Protein AF-C7G875-F1 (afdb_monomer)

Mean predicted aligned error: 10.39 Å

Secondary structure (DSSP, 8-state):
------------------------HHHHHHHHHHHHHHHHHHHHHHHHHHHHHHHHHHHHHHHHBS-GGGS-SS-S-GGG-----HHHHHHHHHHHHHHHHHHHHHHHHHHT-PPPB-SS-EE-TTS-EEE-TTPBPEEEESS-GGGT--S-GGGEEEE-GGGTSTT-GGGSTTSHHHHHHHHTT---

Solvent-accessible surface area (backbone atoms only — not comparable to full-atom values): 11187 Å² total; per-residue (Å²): 134,92,86,81,83,79,90,79,87,84,84,88,81,83,82,79,80,79,83,73,78,78,72,50,73,69,56,51,54,53,49,53,50,51,55,51,52,56,48,50,54,52,49,55,51,50,51,54,52,47,50,52,38,49,53,46,30,45,50,51,53,39,75,61,25,89,57,47,85,78,51,62,87,72,77,73,56,77,88,61,57,36,67,56,53,73,68,59,38,49,54,53,49,53,54,35,66,75,41,43,73,60,33,52,50,51,34,21,66,74,65,75,42,82,79,58,56,35,91,47,69,38,60,45,98,89,68,47,80,74,43,50,52,71,36,68,41,42,81,40,54,72,48,44,56,59,34,55,30,59,94,44,34,88,29,46,42,55,28,51,54,88,40,50,44,93,55,27,54,60,49,15,85,88,21,41,47,42,49,51,39,44,77,61,71,48,79,135

Structure (mmCIF, N/CA/C/O backbone):
data_AF-C7G875-F1
#
_entry.id   AF-C7G875-F1
#
loop_
_atom_site.group_PDB
_atom_site.id
_atom_site.type_symbol
_atom_site.label_atom_id
_atom_site.label_alt_id
_atom_site.label_comp_id
_atom_site.label_asym_id
_atom_site.label_entity_id
_atom_site.label_seq_id
_atom_site.pdbx_PDB_ins_code
_atom_site.Cartn_x
_atom_site.Cartn_y
_atom_site.Cartn_z
_atom_site.occupancy
_atom_site.B_iso_or_equiv
_atom_site.auth_seq_id
_atom_site.auth_comp_id
_atom_site.auth_asym_id
_atom_site.auth_atom_id
_atom_site.pdbx_PDB_model_num
ATOM 1 N N . MET A 1 1 ? 85.845 -6.655 -26.836 1.00 40.03 1 MET A N 1
ATOM 2 C CA . MET A 1 1 ? 86.114 -6.812 -28.282 1.00 40.03 1 MET A CA 1
ATOM 3 C C . MET A 1 1 ? 85.078 -7.761 -28.838 1.00 40.03 1 MET A C 1
ATOM 5 O O . MET A 1 1 ? 84.798 -8.761 -28.194 1.00 40.03 1 MET A O 1
ATOM 9 N N . HIS A 1 2 ? 84.465 -7.356 -29.943 1.00 34.56 2 HIS A N 1
ATOM 10 C CA . HIS A 1 2 ? 83.274 -7.937 -30.552 1.00 34.56 2 HIS A CA 1
ATOM 11 C C . HIS A 1 2 ? 83.524 -9.337 -31.119 1.00 34.56 2 HIS A C 1
ATOM 13 O O . HIS A 1 2 ? 84.495 -9.527 -31.846 1.00 34.56 2 HIS A O 1
ATOM 19 N N . LEU A 1 3 ? 82.595 -10.258 -30.867 1.00 35.25 3 LEU A N 1
ATOM 20 C CA . LEU A 1 3 ? 82.351 -11.428 -31.703 1.00 35.25 3 LEU A CA 1
ATOM 21 C C . LEU A 1 3 ? 80.841 -11.670 -31.709 1.00 35.25 3 LEU A C 1
ATOM 23 O O . LEU A 1 3 ? 80.322 -12.268 -30.775 1.00 35.25 3 LEU A O 1
ATOM 27 N N . GLU A 1 4 ? 80.147 -11.218 -32.751 1.00 35.88 4 GLU A N 1
ATOM 28 C CA . GLU A 1 4 ? 78.858 -11.804 -33.115 1.00 35.88 4 GLU A CA 1
ATOM 29 C C . GLU A 1 4 ? 78.856 -12.154 -34.603 1.00 35.88 4 GLU A C 1
ATOM 31 O O . GLU A 1 4 ? 79.076 -11.323 -35.485 1.00 35.88 4 GLU A O 1
ATOM 36 N N . ASN A 1 5 ? 78.674 -13.456 -34.815 1.00 36.72 5 ASN A N 1
ATOM 37 C CA . ASN A 1 5 ? 78.413 -14.147 -36.067 1.00 36.72 5 ASN A CA 1
ATOM 38 C C . ASN A 1 5 ? 77.047 -13.676 -36.603 1.00 36.72 5 ASN A C 1
ATOM 40 O O . ASN A 1 5 ? 76.125 -13.452 -35.832 1.00 36.72 5 ASN A O 1
ATOM 44 N N . GLY A 1 6 ? 76.859 -13.448 -37.899 1.00 34.09 6 GLY A N 1
ATOM 45 C CA . GLY A 1 6 ? 76.842 -14.501 -38.911 1.00 34.09 6 GLY A CA 1
ATOM 46 C C . GLY A 1 6 ? 75.386 -14.870 -39.213 1.00 34.09 6 GLY A C 1
ATOM 47 O O . GLY A 1 6 ? 74.766 -15.630 -38.479 1.00 34.09 6 GLY A O 1
ATOM 48 N N . ALA A 1 7 ? 74.854 -14.287 -40.287 1.00 39.97 7 ALA A N 1
ATOM 49 C CA . ALA A 1 7 ? 73.496 -14.466 -40.787 1.00 39.97 7 ALA A CA 1
ATOM 50 C C . ALA A 1 7 ? 73.116 -15.937 -41.041 1.00 39.97 7 ALA A C 1
ATOM 52 O O . ALA A 1 7 ? 73.894 -16.673 -41.649 1.00 39.97 7 ALA A O 1
ATOM 53 N N . LYS A 1 8 ? 71.880 -16.311 -40.678 1.00 41.03 8 LYS A N 1
ATOM 54 C CA . LYS A 1 8 ? 71.097 -17.386 -41.311 1.00 41.03 8 LYS A CA 1
ATOM 55 C C . LYS A 1 8 ? 69.598 -17.064 -41.263 1.00 41.03 8 LYS A C 1
ATOM 57 O O . LYS A 1 8 ? 68.917 -17.318 -40.279 1.00 41.03 8 LYS A O 1
ATOM 62 N N . GLU A 1 9 ? 69.118 -16.516 -42.369 1.00 35.84 9 GLU A N 1
ATOM 63 C CA . GLU A 1 9 ? 67.820 -16.835 -42.982 1.00 35.84 9 GLU A CA 1
ATOM 64 C C . GLU A 1 9 ? 67.891 -18.326 -43.426 1.00 35.84 9 GLU A C 1
ATOM 66 O O . GLU A 1 9 ? 68.989 -18.814 -43.694 1.00 35.84 9 GLU A O 1
ATOM 71 N N . ILE A 1 10 ? 66.877 -19.189 -43.526 1.00 40.03 10 ILE A N 1
ATOM 72 C CA . ILE A 1 10 ? 65.427 -19.120 -43.748 1.00 40.03 10 ILE A CA 1
ATOM 73 C C . ILE A 1 10 ? 64.889 -20.501 -43.291 1.00 40.03 10 ILE A C 1
ATOM 75 O O . ILE A 1 10 ? 65.592 -21.501 -43.453 1.00 40.03 10 ILE A O 1
ATOM 79 N N . THR A 1 11 ? 63.651 -20.624 -42.809 1.00 32.56 11 THR A N 1
ATOM 80 C CA . THR A 1 11 ? 62.798 -21.777 -43.179 1.00 32.56 11 THR A CA 1
ATOM 81 C C . THR A 1 11 ? 61.326 -21.471 -42.929 1.00 32.56 11 THR A C 1
ATOM 83 O O . THR A 1 11 ? 60.937 -20.941 -41.891 1.00 32.56 11 THR A O 1
ATOM 86 N N . GLU A 1 12 ? 60.541 -21.782 -43.954 1.00 42.09 12 GLU A N 1
ATOM 87 C CA . GLU A 1 12 ? 59.100 -21.626 -44.081 1.00 42.09 12 GLU A CA 1
ATOM 88 C C . GLU A 1 12 ? 58.326 -22.314 -42.953 1.00 42.09 12 GLU A C 1
ATOM 90 O O . GLU A 1 12 ? 58.612 -23.452 -42.583 1.00 42.09 12 GLU A O 1
ATOM 95 N N . ILE A 1 13 ? 57.256 -21.664 -42.491 1.00 42.31 13 ILE A N 1
ATOM 96 C CA . ILE A 1 1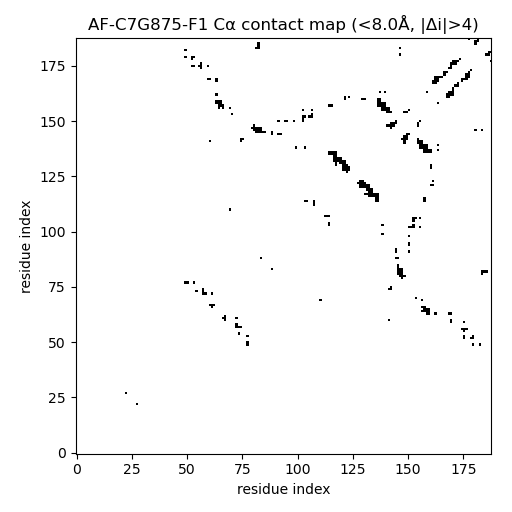3 ? 56.124 -22.359 -41.879 1.00 42.31 13 ILE A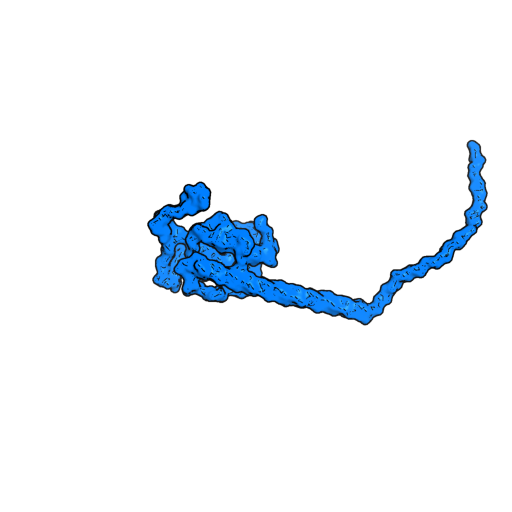 CA 1
ATOM 97 C C . ILE A 1 13 ? 54.903 -22.077 -42.752 1.00 42.31 13 ILE A C 1
ATOM 99 O O . ILE A 1 13 ? 54.354 -20.975 -42.761 1.00 42.31 13 ILE A O 1
ATOM 103 N N . GLN A 1 14 ? 54.510 -23.099 -43.513 1.00 39.53 14 GLN A N 1
ATOM 104 C CA . GLN A 1 14 ? 53.267 -23.159 -44.268 1.00 39.53 14 GLN A CA 1
ATOM 105 C C . GLN A 1 14 ? 52.037 -22.902 -43.378 1.00 39.53 14 GLN A C 1
ATOM 107 O O . GLN A 1 14 ? 51.848 -23.535 -42.343 1.00 39.53 14 GLN A O 1
ATOM 112 N N . GLY A 1 15 ? 51.145 -22.045 -43.881 1.00 43.38 15 GLY A N 1
ATOM 113 C CA . GLY A 1 15 ? 49.698 -22.272 -43.901 1.00 43.38 15 GLY A CA 1
ATOM 114 C C . GLY A 1 15 ? 48.977 -22.468 -42.565 1.00 43.38 15 GLY A C 1
ATOM 115 O O . GLY A 1 15 ? 48.597 -23.584 -42.223 1.00 43.38 15 GLY A O 1
ATOM 116 N N . LYS A 1 16 ? 48.598 -21.368 -41.909 1.00 42.72 16 LYS A N 1
ATOM 117 C CA . LYS A 1 16 ? 47.338 -21.322 -41.152 1.00 42.72 16 LYS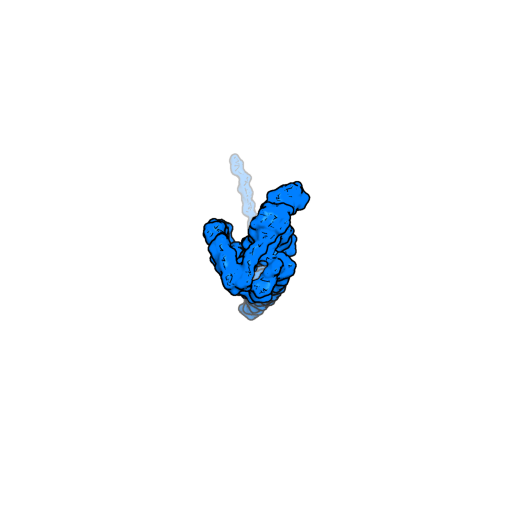 A CA 1
ATOM 118 C C . LYS A 1 16 ? 46.323 -20.548 -41.985 1.00 42.72 16 LYS A C 1
ATOM 120 O O . LYS A 1 16 ? 46.446 -19.339 -42.139 1.00 42.72 16 LYS A O 1
ATOM 125 N N . LYS A 1 17 ? 45.350 -21.266 -42.559 1.00 42.59 17 LYS A N 1
ATOM 126 C CA . LYS A 1 17 ? 44.124 -20.658 -43.085 1.00 42.59 17 LYS A CA 1
ATOM 127 C C . LYS A 1 17 ? 43.472 -19.887 -41.941 1.00 42.59 17 LYS A C 1
ATOM 129 O O . LYS A 1 17 ? 43.100 -20.482 -40.933 1.00 42.59 17 LYS A O 1
ATOM 134 N N . ASP A 1 18 ? 43.386 -18.580 -42.117 1.00 42.56 18 ASP A N 1
ATOM 135 C CA . ASP A 1 18 ? 42.546 -17.688 -41.336 1.00 42.56 18 ASP A CA 1
ATOM 136 C C . ASP A 1 18 ? 41.092 -18.152 -41.513 1.00 42.56 18 ASP A C 1
ATOM 138 O O . ASP A 1 18 ? 40.525 -18.055 -42.602 1.00 42.56 18 ASP A O 1
ATOM 142 N N . VAL A 1 19 ? 40.509 -18.764 -40.480 1.00 42.97 19 VAL A N 1
ATOM 143 C CA . VAL A 1 19 ? 39.085 -19.125 -40.462 1.00 42.97 19 VAL A CA 1
ATOM 144 C C . VAL A 1 19 ? 38.316 -17.912 -39.946 1.00 42.97 19 VAL A C 1
ATOM 146 O O . VAL A 1 19 ? 37.711 -17.940 -38.880 1.00 42.97 19 VAL A O 1
ATOM 149 N N . ARG A 1 20 ? 38.352 -16.816 -40.704 1.00 46.41 20 ARG A N 1
ATOM 150 C CA . ARG A 1 20 ? 37.289 -15.813 -40.661 1.00 46.41 20 ARG A CA 1
ATOM 151 C C . ARG A 1 20 ? 36.231 -16.273 -41.643 1.00 46.41 20 ARG A C 1
ATOM 153 O O . ARG A 1 20 ? 36.299 -15.998 -42.835 1.00 46.41 20 ARG A O 1
ATOM 160 N N . GLN A 1 21 ? 35.301 -17.075 -41.142 1.00 54.56 21 GLN A N 1
ATOM 161 C CA . GLN A 1 21 ? 34.100 -17.405 -41.886 1.00 54.56 21 GLN A CA 1
ATOM 162 C C . GLN A 1 21 ? 33.272 -16.114 -41.956 1.00 54.56 21 GLN A C 1
ATOM 164 O O . GLN A 1 21 ? 32.646 -15.722 -40.976 1.00 54.56 21 GLN A O 1
ATOM 169 N N . GLU A 1 22 ? 33.351 -15.396 -43.076 1.00 64.25 22 GLU A N 1
ATOM 170 C CA . GLU A 1 22 ? 32.434 -14.293 -43.356 1.00 64.25 22 GLU A CA 1
ATOM 171 C C . GLU A 1 22 ? 31.032 -14.898 -43.488 1.00 64.25 22 GLU A C 1
ATOM 173 O O . GLU A 1 22 ? 30.734 -15.629 -44.437 1.00 64.25 22 GLU A O 1
ATOM 178 N N . PHE A 1 23 ? 30.194 -14.681 -42.473 1.00 72.38 23 PHE A N 1
ATOM 179 C CA . PHE A 1 23 ? 28.795 -15.085 -42.515 1.00 72.38 23 PHE A CA 1
ATOM 180 C C . PHE A 1 23 ? 28.108 -14.352 -43.668 1.00 72.38 23 PHE A C 1
ATOM 182 O O . PHE A 1 23 ? 28.311 -13.152 -43.861 1.00 72.38 23 PHE A O 1
ATOM 189 N N . SER A 1 24 ? 27.298 -15.067 -44.452 1.00 85.12 24 SER A N 1
ATOM 190 C CA . SER A 1 24 ? 26.513 -14.421 -45.500 1.00 85.12 24 SER A CA 1
ATOM 191 C C . SER A 1 24 ? 25.552 -13.406 -44.877 1.00 85.12 24 SER A C 1
ATOM 193 O O . SER A 1 24 ? 25.085 -13.588 -43.751 1.00 85.12 24 SER A O 1
ATOM 195 N N . ALA A 1 25 ? 25.205 -12.360 -45.627 1.00 80.81 25 ALA A N 1
ATOM 196 C CA . ALA A 1 25 ? 24.187 -11.399 -45.198 1.00 80.81 25 ALA A CA 1
ATOM 197 C C . ALA A 1 25 ? 22.864 -12.092 -44.810 1.00 80.81 25 ALA A C 1
ATOM 199 O O . ALA A 1 25 ? 22.183 -11.661 -43.887 1.00 80.81 25 ALA A O 1
ATOM 200 N N . GLU A 1 26 ? 22.539 -13.214 -45.459 1.00 83.25 26 GLU A N 1
ATOM 201 C CA . GLU A 1 26 ? 21.375 -14.040 -45.128 1.00 83.25 26 GLU A CA 1
ATOM 202 C C . GLU A 1 26 ? 21.501 -14.740 -43.762 1.00 83.25 26 GLU A C 1
ATOM 204 O O . GLU A 1 26 ? 20.516 -14.863 -43.038 1.00 83.25 26 GLU A O 1
ATOM 209 N N . ALA A 1 27 ? 22.701 -15.194 -43.387 1.00 78.56 27 ALA A N 1
ATOM 210 C CA . ALA A 1 27 ? 22.948 -15.808 -42.084 1.00 78.56 27 ALA A CA 1
ATOM 211 C C . ALA A 1 27 ? 22.901 -14.776 -40.945 1.00 78.56 27 ALA A C 1
ATOM 213 O O . ALA A 1 27 ? 22.370 -15.083 -39.880 1.00 78.56 27 ALA A O 1
ATOM 214 N N . LEU A 1 28 ? 23.398 -13.557 -41.184 1.00 82.94 28 LEU A N 1
ATOM 215 C CA . LEU A 1 28 ? 23.284 -12.445 -40.235 1.00 82.94 28 LEU A CA 1
ATOM 216 C C . LEU A 1 28 ? 21.821 -12.031 -40.035 1.00 82.94 28 LEU A C 1
ATOM 218 O O . LEU A 1 28 ? 21.364 -11.979 -38.902 1.00 82.94 28 LEU A O 1
ATOM 222 N N . ALA A 1 29 ? 21.055 -11.873 -41.120 1.00 86.12 29 ALA A N 1
ATOM 223 C CA . ALA A 1 29 ? 19.633 -11.535 -41.037 1.00 86.12 29 ALA A CA 1
ATOM 224 C C . ALA A 1 29 ? 18.807 -12.597 -40.285 1.00 86.12 29 ALA A C 1
ATOM 226 O O . ALA A 1 29 ? 17.915 -12.262 -39.512 1.00 86.12 29 ALA A O 1
ATOM 227 N N . LYS A 1 30 ? 19.118 -13.888 -40.469 1.00 87.81 30 LYS A N 1
ATOM 228 C CA . LYS A 1 30 ? 18.490 -14.975 -39.699 1.00 87.81 30 LYS A CA 1
ATOM 229 C C . LYS A 1 30 ? 18.837 -14.909 -38.211 1.00 87.81 30 LYS A C 1
ATOM 231 O O . LYS A 1 30 ? 17.986 -15.216 -37.387 1.00 87.81 30 LYS A O 1
ATOM 236 N N . PHE A 1 31 ? 20.069 -14.537 -37.869 1.00 84.38 31 PHE A N 1
ATOM 237 C CA . PHE A 1 31 ? 20.487 -14.392 -36.477 1.00 84.38 31 PHE A CA 1
ATOM 238 C C . PHE A 1 31 ? 19.801 -13.199 -35.801 1.00 84.38 31 PHE A C 1
ATOM 240 O O . PHE A 1 31 ? 19.304 -13.347 -34.688 1.00 84.38 31 PHE A O 1
ATOM 247 N N . ASP A 1 32 ? 19.705 -12.062 -36.495 1.00 87.44 32 ASP A N 1
ATOM 248 C CA . ASP A 1 32 ? 18.993 -10.877 -36.006 1.00 87.44 32 ASP A CA 1
ATOM 249 C C . ASP A 1 32 ? 17.509 -11.184 -35.754 1.00 87.44 32 ASP A C 1
ATOM 251 O O . ASP A 1 32 ? 17.004 -10.873 -34.678 1.00 87.44 32 ASP A O 1
ATOM 255 N N . GLN A 1 33 ? 16.844 -11.901 -36.672 1.00 88.25 33 GLN A N 1
ATOM 256 C CA . GLN A 1 33 ? 15.457 -12.339 -36.477 1.00 88.25 33 GLN A CA 1
ATOM 257 C C . GLN A 1 33 ? 15.299 -13.245 -35.246 1.00 88.25 33 GLN A C 1
ATOM 259 O O . GLN A 1 33 ? 14.383 -13.046 -34.458 1.00 88.25 33 GLN A O 1
ATOM 264 N N . ILE A 1 34 ? 16.204 -14.210 -35.034 1.00 87.25 34 ILE A N 1
ATOM 265 C CA . ILE A 1 34 ? 16.160 -15.093 -33.853 1.00 87.25 34 ILE A CA 1
ATOM 266 C C . ILE A 1 34 ? 16.324 -14.288 -32.556 1.00 87.25 34 ILE A C 1
ATOM 268 O O . ILE A 1 34 ? 15.668 -14.587 -31.561 1.00 87.25 34 ILE A O 1
ATOM 272 N N . LEU A 1 35 ? 17.193 -13.271 -32.549 1.00 84.94 35 LEU A N 1
ATOM 273 C CA . LEU A 1 35 ? 17.364 -12.390 -31.392 1.00 84.94 35 LEU A CA 1
ATOM 274 C C . LEU A 1 35 ? 16.134 -11.516 -31.135 1.00 84.94 35 LEU A C 1
ATOM 276 O O . LEU A 1 35 ? 15.857 -11.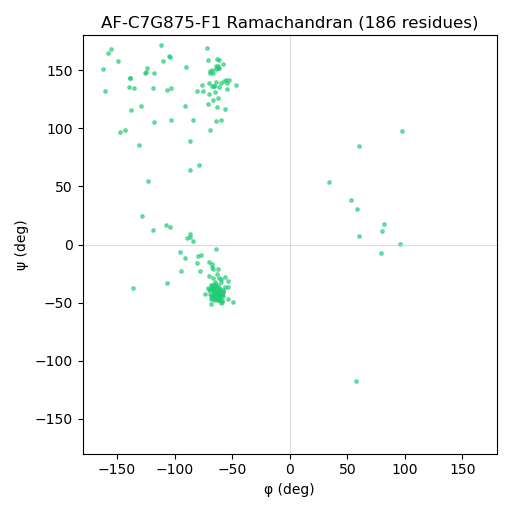199 -29.981 1.00 84.94 35 LEU A O 1
ATOM 280 N N . GLU A 1 36 ? 15.437 -11.079 -32.182 1.00 86.25 36 GLU A N 1
ATOM 281 C CA . GLU A 1 36 ? 14.177 -10.345 -32.053 1.00 86.25 36 GLU A CA 1
ATOM 282 C C . GLU A 1 36 ? 13.064 -11.246 -31.511 1.00 86.25 36 GLU A C 1
ATOM 284 O O . GLU A 1 36 ? 12.419 -10.871 -30.535 1.00 86.25 36 GLU A O 1
ATOM 289 N N . ASP A 1 37 ? 12.910 -12.455 -32.052 1.00 81.44 37 ASP A N 1
ATOM 290 C CA . ASP A 1 37 ? 11.902 -13.421 -31.608 1.00 81.44 37 ASP A CA 1
ATOM 291 C C . ASP A 1 37 ? 12.129 -13.848 -30.140 1.00 81.44 37 ASP A C 1
ATOM 293 O O . AS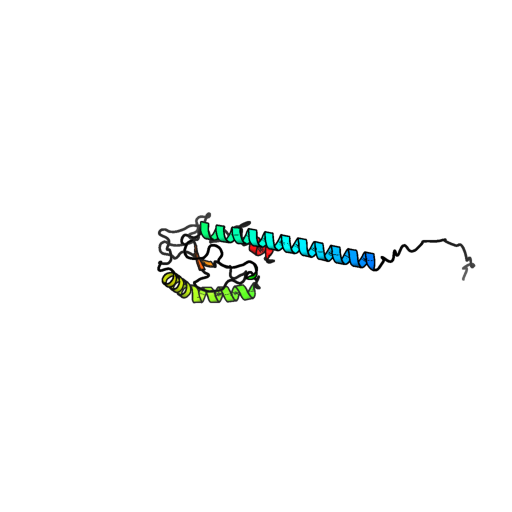P A 1 37 ? 11.190 -13.839 -29.348 1.00 81.44 37 ASP A O 1
ATOM 297 N N . ASP A 1 38 ? 13.376 -14.138 -29.732 1.00 77.44 38 ASP A N 1
ATOM 298 C CA . ASP A 1 38 ? 13.728 -14.475 -28.335 1.00 77.44 38 ASP A CA 1
ATOM 299 C C . ASP A 1 38 ? 13.491 -13.295 -27.377 1.00 77.44 38 ASP A C 1
ATOM 301 O O . ASP A 1 38 ? 13.104 -13.486 -26.223 1.00 77.44 38 ASP A O 1
ATOM 305 N N . LYS A 1 39 ? 13.692 -12.053 -27.840 1.00 71.62 39 LYS A N 1
ATOM 306 C CA . LYS A 1 39 ? 13.333 -10.864 -27.055 1.00 71.62 39 LYS A CA 1
ATOM 307 C C . LYS A 1 39 ? 11.823 -10.750 -26.884 1.00 71.62 39 LYS A C 1
ATOM 309 O O . LYS A 1 39 ? 11.405 -10.500 -25.760 1.00 71.62 39 LYS A O 1
ATOM 314 N N . ILE A 1 40 ? 11.048 -10.944 -27.953 1.00 77.50 40 ILE A N 1
ATOM 315 C CA . ILE A 1 40 ? 9.578 -10.897 -27.920 1.00 77.50 40 ILE A CA 1
ATOM 316 C C . ILE A 1 40 ? 9.033 -11.982 -26.982 1.00 77.50 40 ILE A C 1
ATOM 318 O O . ILE A 1 40 ? 8.246 -11.687 -26.090 1.00 77.50 40 ILE A O 1
ATOM 322 N N . GLU A 1 41 ? 9.510 -13.223 -27.100 1.00 74.25 41 GLU A N 1
ATOM 323 C CA . GLU A 1 41 ? 9.075 -14.319 -26.225 1.00 74.25 41 GLU A CA 1
ATOM 324 C C . GLU A 1 41 ? 9.415 -14.040 -24.751 1.00 74.25 41 GLU A C 1
ATOM 326 O O . GLU A 1 41 ? 8.610 -14.294 -23.853 1.00 74.25 41 GLU A O 1
ATOM 331 N N . LYS A 1 42 ? 10.594 -13.470 -24.470 1.00 71.38 42 LYS A N 1
ATOM 332 C CA . LYS A 1 42 ? 10.968 -13.061 -23.107 1.00 71.38 42 LYS A CA 1
ATOM 333 C C . LYS A 1 42 ? 10.113 -11.916 -22.580 1.00 71.38 42 LYS A C 1
ATOM 335 O O . LYS A 1 42 ? 9.786 -11.937 -21.395 1.00 71.38 42 LYS A O 1
ATOM 340 N N . THR A 1 43 ? 9.766 -10.933 -23.410 1.00 72.06 43 THR A N 1
ATOM 341 C CA . THR A 1 43 ? 8.888 -9.832 -22.995 1.00 72.06 43 THR A CA 1
ATOM 342 C C . THR A 1 43 ? 7.471 -10.319 -22.736 1.00 72.06 43 THR A C 1
ATOM 344 O O . THR A 1 43 ? 6.934 -10.010 -21.679 1.00 72.06 43 THR A O 1
ATOM 347 N N . ASP A 1 44 ? 6.914 -11.159 -23.610 1.00 75.38 44 ASP A N 1
ATOM 348 C CA . ASP A 1 44 ? 5.567 -11.716 -23.447 1.00 75.38 44 ASP A CA 1
ATOM 349 C C . ASP A 1 44 ? 5.469 -12.557 -22.164 1.00 75.38 44 ASP A C 1
ATOM 351 O O . ASP A 1 44 ? 4.516 -12.436 -21.391 1.00 75.38 44 ASP A O 1
ATOM 355 N N . ASN A 1 45 ? 6.495 -13.371 -21.885 1.00 82.56 45 ASN A N 1
ATOM 356 C CA . ASN A 1 45 ? 6.569 -14.147 -20.649 1.00 82.56 45 ASN A CA 1
ATOM 357 C C . ASN A 1 45 ? 6.711 -13.249 -19.408 1.00 82.56 45 ASN A C 1
ATOM 359 O O . ASN A 1 45 ? 6.055 -13.499 -18.398 1.00 82.56 45 ASN A O 1
ATOM 363 N N . ALA A 1 46 ? 7.522 -12.189 -19.478 1.00 82.25 46 ALA A N 1
ATOM 364 C CA . ALA A 1 46 ? 7.695 -11.251 -18.370 1.00 82.25 46 ALA A CA 1
ATOM 365 C C . ALA A 1 46 ? 6.414 -10.453 -18.070 1.00 82.25 46 ALA A C 1
ATOM 367 O O . ALA A 1 46 ? 6.083 -10.254 -16.900 1.00 82.25 46 ALA A O 1
ATOM 368 N N . GLU A 1 47 ? 5.676 -10.028 -19.098 1.00 84.81 47 GLU A N 1
ATOM 369 C CA . GLU A 1 47 ? 4.379 -9.360 -18.944 1.00 84.81 47 GLU A CA 1
ATOM 370 C C . GLU A 1 47 ? 3.333 -10.302 -18.337 1.00 84.81 47 GLU A C 1
ATOM 372 O O . GLU A 1 47 ? 2.643 -9.929 -17.385 1.00 84.81 47 GLU A O 1
ATOM 377 N N . ALA A 1 48 ? 3.255 -11.548 -18.816 1.00 88.25 48 ALA A N 1
ATOM 378 C CA . ALA A 1 48 ? 2.349 -12.553 -18.263 1.00 88.25 48 ALA A CA 1
ATOM 379 C C . ALA A 1 48 ? 2.669 -12.886 -16.793 1.00 88.25 48 ALA A C 1
ATOM 381 O O . ALA A 1 48 ? 1.757 -13.026 -15.969 1.00 88.25 48 ALA A O 1
ATOM 382 N N . ASP A 1 49 ? 3.954 -12.982 -16.444 1.00 93.25 49 ASP A N 1
ATOM 383 C CA . ASP A 1 49 ? 4.388 -13.182 -15.063 1.00 93.25 49 ASP A CA 1
ATOM 384 C C . ASP A 1 49 ? 4.055 -11.966 -14.188 1.00 93.25 49 ASP A C 1
ATOM 386 O O . ASP A 1 49 ? 3.560 -12.140 -13.070 1.00 93.25 49 ASP A O 1
ATOM 390 N N . LEU A 1 50 ? 4.242 -10.740 -14.692 1.00 94.50 50 LEU A N 1
ATOM 391 C CA . LEU A 1 50 ? 3.911 -9.515 -13.960 1.00 94.50 50 LEU A CA 1
ATOM 392 C C . LEU A 1 50 ? 2.411 -9.439 -13.666 1.00 94.50 50 LEU A C 1
ATOM 394 O O . LEU A 1 50 ? 2.019 -9.221 -12.521 1.00 94.50 50 LEU A O 1
ATOM 398 N N . GLU A 1 51 ? 1.570 -9.689 -14.670 1.00 95.94 51 GLU A N 1
ATOM 399 C CA . GLU A 1 51 ? 0.109 -9.732 -14.538 1.00 95.94 51 GLU A CA 1
ATOM 400 C C . GLU A 1 51 ? -0.356 -10.771 -13.512 1.00 95.94 51 GLU A C 1
ATOM 402 O O . GLU A 1 51 ? -1.270 -10.537 -12.708 1.00 95.94 51 GLU A O 1
ATOM 407 N N . LYS A 1 52 ? 0.307 -11.930 -13.489 1.00 96.88 52 LYS A N 1
ATOM 408 C CA . LYS A 1 52 ? 0.028 -12.986 -12.519 1.00 96.88 52 LYS A CA 1
ATOM 409 C C . LYS A 1 52 ? 0.373 -12.553 -11.097 1.00 96.88 52 LYS A C 1
ATOM 411 O O . LYS A 1 52 ? -0.445 -12.757 -10.197 1.00 96.88 52 LYS A O 1
ATOM 416 N N . VAL A 1 53 ? 1.553 -11.975 -10.872 1.00 97.62 53 VAL A N 1
ATOM 417 C CA . VAL A 1 53 ? 1.958 -11.495 -9.538 1.00 97.62 53 VAL A CA 1
ATOM 418 C C . VAL A 1 53 ? 1.085 -10.311 -9.107 1.00 97.62 53 VAL A C 1
ATOM 420 O O . VAL A 1 53 ? 0.668 -10.247 -7.951 1.00 97.62 53 VAL A O 1
ATOM 423 N N . LEU A 1 54 ? 0.708 -9.432 -10.035 1.00 97.75 54 LEU A N 1
ATOM 424 C CA . LEU A 1 54 ? -0.194 -8.314 -9.771 1.00 97.75 54 LEU A CA 1
ATOM 425 C C . LEU A 1 54 ? -1.581 -8.787 -9.322 1.00 97.75 54 LEU A C 1
ATOM 427 O O . LEU A 1 54 ? -2.109 -8.327 -8.310 1.00 97.75 54 LEU A O 1
ATOM 431 N N . SER A 1 55 ? -2.135 -9.786 -10.007 1.00 97.88 55 SER A N 1
ATOM 432 C CA . SER A 1 55 ? -3.404 -10.408 -9.616 1.00 97.88 55 SER A CA 1
ATOM 433 C C . SER A 1 55 ? -3.321 -11.065 -8.231 1.00 97.88 55 SER A C 1
ATOM 435 O O . SER A 1 55 ? -4.268 -10.999 -7.445 1.00 97.88 55 SER A O 1
ATOM 437 N N . GLN A 1 56 ? -2.180 -11.683 -7.900 1.00 98.12 56 GLN A N 1
ATOM 438 C CA . GLN A 1 56 ? -1.932 -12.225 -6.560 1.00 98.12 56 GLN A CA 1
ATOM 439 C C . GLN A 1 56 ? -1.881 -11.119 -5.506 1.00 98.12 56 GLN A C 1
ATOM 441 O O . GLN A 1 56 ? -2.424 -11.305 -4.422 1.00 98.12 56 GLN A O 1
ATOM 446 N N . TYR A 1 57 ? -1.278 -9.973 -5.821 1.00 98.12 57 TYR A N 1
ATOM 447 C CA . TYR A 1 57 ? -1.230 -8.822 -4.927 1.00 98.12 57 TYR A CA 1
ATOM 448 C C . TYR A 1 57 ? -2.619 -8.245 -4.646 1.00 98.12 57 TYR A C 1
ATOM 450 O O . TYR A 1 57 ? -2.955 -8.044 -3.482 1.00 98.12 57 TYR A O 1
ATOM 458 N N . PHE A 1 58 ? -3.465 -8.071 -5.667 1.00 98.19 58 PHE A N 1
ATOM 459 C CA . PHE A 1 58 ? -4.849 -7.617 -5.470 1.00 98.19 58 PHE A CA 1
ATOM 460 C C . PHE A 1 58 ? -5.649 -8.552 -4.577 1.00 98.19 58 PHE A C 1
ATOM 462 O O . PHE A 1 58 ? -6.346 -8.104 -3.666 1.00 98.19 58 PHE A O 1
ATOM 469 N N . LYS A 1 59 ? -5.505 -9.860 -4.793 1.00 97.88 59 LYS A N 1
ATOM 470 C CA . LYS A 1 59 ? -6.126 -10.857 -3.930 1.00 97.88 59 LYS A CA 1
ATOM 471 C C . LYS A 1 59 ? -5.605 -10.760 -2.491 1.00 97.88 59 LYS A C 1
ATOM 473 O O . LYS A 1 59 ? -6.404 -10.771 -1.562 1.00 97.88 59 LYS A O 1
ATOM 478 N N . ASP A 1 60 ? -4.295 -10.615 -2.311 1.00 97.50 60 ASP A N 1
ATOM 479 C CA . ASP A 1 60 ? -3.653 -10.557 -0.996 1.00 97.50 60 ASP A CA 1
ATOM 480 C C . ASP A 1 60 ? -4.115 -9.349 -0.164 1.00 97.50 60 ASP A C 1
ATOM 482 O O . ASP A 1 60 ? -4.475 -9.500 1.005 1.00 97.50 60 ASP A O 1
ATOM 486 N N . ILE A 1 61 ? -4.181 -8.157 -0.769 1.00 96.56 61 ILE A N 1
ATOM 487 C CA . ILE A 1 61 ? -4.679 -6.958 -0.076 1.00 96.56 61 ILE A CA 1
ATOM 488 C C . ILE A 1 61 ? -6.180 -7.055 0.227 1.00 96.56 61 ILE A C 1
ATOM 490 O O . ILE A 1 61 ? -6.615 -6.588 1.277 1.00 96.56 61 ILE A O 1
ATOM 494 N N . LYS A 1 62 ? -6.976 -7.685 -0.649 1.00 96.56 62 LYS A N 1
ATOM 495 C CA . LYS A 1 62 ? -8.413 -7.917 -0.429 1.00 96.56 62 LYS A CA 1
ATOM 496 C C . LYS A 1 62 ? -8.652 -8.883 0.726 1.00 96.56 62 LYS A C 1
ATOM 498 O O . LYS A 1 62 ? -9.507 -8.623 1.559 1.00 96.56 62 LYS A O 1
ATOM 503 N N . GLU A 1 63 ? -7.896 -9.974 0.799 1.00 96.25 63 GLU A N 1
ATOM 504 C CA . GLU A 1 63 ? -8.028 -10.967 1.873 1.00 96.25 63 GLU A CA 1
ATOM 505 C C . GLU A 1 63 ? -7.611 -10.414 3.243 1.00 96.25 63 GLU A C 1
ATOM 507 O O . GLU A 1 63 ? -8.124 -10.865 4.266 1.00 96.25 63 GLU A O 1
ATOM 512 N N . LYS A 1 64 ? -6.691 -9.443 3.271 1.00 94.62 64 LYS A N 1
ATOM 513 C CA . LYS A 1 64 ? -6.175 -8.837 4.508 1.00 94.62 64 LYS A CA 1
ATOM 514 C C . LYS A 1 64 ? -6.903 -7.562 4.934 1.00 94.62 64 LYS A C 1
ATOM 516 O O . LYS A 1 64 ? -6.835 -7.204 6.107 1.00 94.62 64 LYS A O 1
ATOM 521 N N . SER A 1 65 ? -7.563 -6.863 4.013 1.00 94.00 65 SER A N 1
ATOM 522 C CA . SER A 1 65 ? -8.341 -5.666 4.332 1.00 94.00 65 SER A CA 1
ATOM 523 C C . SER A 1 65 ? -9.672 -6.043 4.979 1.00 94.00 65 SER A C 1
ATOM 525 O O . SER A 1 65 ? -10.382 -6.922 4.502 1.00 94.00 65 SER A O 1
ATOM 527 N N . GLU A 1 66 ? -10.061 -5.315 6.025 1.00 92.44 66 GLU A N 1
ATOM 528 C CA . GLU A 1 66 ? -11.415 -5.403 6.592 1.00 92.44 66 GLU A CA 1
ATOM 529 C C . GLU A 1 66 ? -12.460 -4.658 5.748 1.00 92.44 66 GLU A C 1
ATOM 531 O O . GLU A 1 66 ? -13.663 -4.764 5.984 1.00 92.44 66 GLU A O 1
ATOM 536 N N . CYS A 1 67 ? -12.011 -3.894 4.750 1.00 96.06 67 CYS A N 1
ATOM 537 C CA . CYS A 1 67 ? -12.856 -3.134 3.837 1.00 96.06 67 CYS A CA 1
ATOM 538 C C . CYS A 1 67 ? -12.579 -3.527 2.374 1.00 9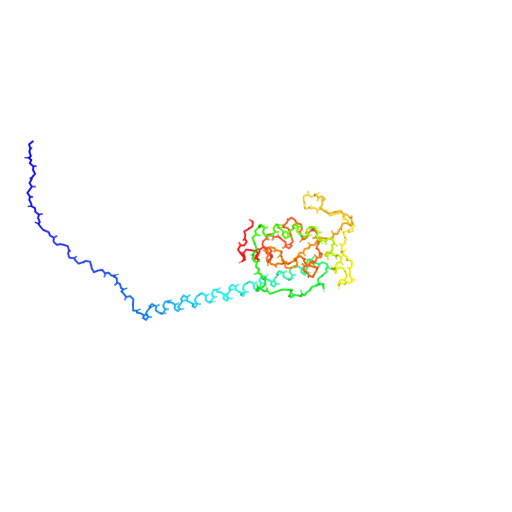6.06 67 CYS A C 1
ATOM 540 O O . CYS A 1 67 ? -12.273 -2.664 1.552 1.00 96.06 67 CYS A O 1
ATOM 542 N N . PRO A 1 68 ? -12.663 -4.820 2.003 1.00 96.19 68 PRO A N 1
ATOM 543 C CA . PRO A 1 68 ? -12.321 -5.259 0.652 1.00 96.19 68 PRO A CA 1
ATOM 544 C C . PRO A 1 68 ? -13.308 -4.744 -0.400 1.00 96.19 68 PRO A C 1
ATOM 546 O O . PRO A 1 68 ? -12.997 -4.717 -1.585 1.00 96.19 68 PRO A O 1
ATOM 549 N N . ASP A 1 69 ? -14.508 -4.342 0.004 1.00 96.75 69 ASP A N 1
ATOM 550 C CA . ASP A 1 69 ? -15.559 -3.835 -0.869 1.00 96.75 69 ASP A CA 1
ATOM 551 C C . ASP A 1 69 ? -15.364 -2.366 -1.284 1.00 96.75 69 ASP A C 1
ATOM 553 O O . ASP A 1 69 ? -16.050 -1.897 -2.189 1.00 96.75 69 ASP A O 1
ATOM 557 N N . THR A 1 70 ? -14.409 -1.645 -0.685 1.00 96.81 70 THR A N 1
ATOM 558 C CA . THR A 1 70 ? -14.200 -0.204 -0.929 1.00 96.81 70 THR A CA 1
ATOM 559 C C . THR A 1 70 ? -13.248 0.102 -2.087 1.00 96.81 70 THR A C 1
ATOM 561 O O . THR A 1 70 ? -12.882 1.255 -2.304 1.00 96.81 70 THR A O 1
ATOM 564 N N . PHE A 1 71 ? -12.796 -0.915 -2.820 1.00 96.56 71 PHE A N 1
ATOM 565 C CA . PHE A 1 71 ? -11.957 -0.761 -4.007 1.00 96.56 71 PHE A CA 1
ATOM 566 C C . PHE A 1 71 ? -12.209 -1.894 -5.009 1.00 96.56 71 PHE A C 1
ATOM 568 O O . PHE A 1 71 ? -12.714 -2.956 -4.650 1.00 96.56 71 PHE A O 1
ATOM 575 N N . SER A 1 72 ? -11.886 -1.669 -6.285 1.00 96.25 72 SER A N 1
ATOM 576 C CA . SER A 1 72 ? -12.065 -2.659 -7.362 1.00 96.25 72 SER A CA 1
ATOM 577 C C . SER A 1 72 ? -11.213 -3.916 -7.131 1.00 96.25 72 SER A C 1
ATOM 579 O O . SER A 1 72 ? -10.159 -3.847 -6.502 1.00 96.25 72 SER A O 1
ATOM 581 N N . ASP A 1 73 ? -11.636 -5.061 -7.671 1.00 96.06 73 ASP A N 1
ATOM 582 C CA . ASP A 1 73 ? -10.810 -6.283 -7.715 1.00 96.06 73 ASP A CA 1
ATOM 583 C C . ASP A 1 73 ? -9.583 -6.125 -8.627 1.00 96.06 73 ASP A C 1
ATOM 585 O O . ASP A 1 73 ? -8.595 -6.841 -8.481 1.00 96.06 73 ASP A O 1
ATOM 589 N N . ARG A 1 74 ? -9.642 -5.156 -9.545 1.00 96.31 74 ARG A N 1
ATOM 590 C CA . ARG A 1 74 ? -8.534 -4.711 -10.392 1.00 96.31 74 ARG A CA 1
ATOM 591 C C . ARG A 1 74 ? -8.456 -3.179 -10.308 1.00 96.31 74 ARG A C 1
ATOM 593 O O . ARG A 1 74 ? -9.151 -2.498 -11.062 1.00 96.31 74 ARG A O 1
ATOM 600 N N . PRO A 1 75 ? -7.758 -2.629 -9.297 1.00 96.31 75 PRO A N 1
ATOM 601 C CA . PRO A 1 75 ? -7.722 -1.189 -9.032 1.00 96.31 75 PRO A CA 1
ATOM 602 C C . PRO A 1 75 ? -6.793 -0.410 -9.973 1.00 96.31 75 PRO A C 1
ATOM 604 O O . PRO A 1 75 ? -6.986 0.791 -10.135 1.00 96.31 75 PRO A O 1
ATOM 607 N N . PHE A 1 76 ? -5.811 -1.076 -10.580 1.00 97.50 76 PHE A N 1
ATOM 608 C CA . PHE A 1 76 ? -4.903 -0.518 -11.584 1.00 97.50 76 PHE A CA 1
ATOM 609 C C . PHE A 1 76 ? -4.357 -1.637 -12.482 1.00 97.50 76 PHE A C 1
ATOM 611 O O . PHE A 1 76 ? -4.523 -2.823 -12.179 1.00 97.50 76 PHE A O 1
ATOM 618 N N . GLU A 1 77 ? -3.713 -1.261 -13.582 1.00 96.56 77 GLU A N 1
ATOM 619 C CA . GLU A 1 77 ? -3.181 -2.177 -14.591 1.00 96.56 77 GLU A CA 1
ATOM 620 C C . GLU A 1 77 ? -1.654 -2.303 -14.494 1.00 96.56 77 GLU A C 1
ATOM 622 O O . GLU A 1 77 ? -0.979 -1.444 -13.925 1.00 96.56 77 GLU A O 1
ATOM 627 N N . ALA A 1 78 ? -1.065 -3.352 -15.080 1.00 94.75 78 ALA A N 1
ATOM 628 C CA . ALA A 1 78 ? 0.389 -3.533 -15.036 1.00 94.75 78 ALA A CA 1
ATOM 629 C C . ALA A 1 78 ? 1.158 -2.359 -15.667 1.00 94.75 78 ALA A C 1
ATOM 631 O O . ALA A 1 78 ? 2.230 -2.002 -15.183 1.00 94.75 78 ALA A O 1
ATOM 632 N N . TYR A 1 79 ? 0.596 -1.705 -16.688 1.00 93.50 79 TYR A N 1
ATOM 633 C CA . TYR A 1 79 ? 1.207 -0.527 -17.312 1.00 93.50 79 TYR A CA 1
ATOM 634 C C . TYR A 1 79 ? 1.185 0.730 -16.421 1.00 93.50 79 TYR A C 1
ATOM 636 O O . TYR A 1 79 ? 1.900 1.689 -16.714 1.00 93.50 79 TYR A O 1
ATOM 644 N N . ASP A 1 80 ? 0.383 0.750 -15.348 1.00 95.75 80 ASP A N 1
ATOM 645 C CA . ASP A 1 80 ? 0.365 1.845 -14.368 1.00 95.75 80 ASP A CA 1
ATOM 646 C C . ASP A 1 80 ? 1.519 1.728 -13.359 1.00 95.75 80 ASP A C 1
ATOM 648 O O . ASP A 1 80 ? 1.837 2.694 -12.655 1.00 95.75 80 ASP A O 1
ATOM 652 N N . LEU A 1 81 ? 2.156 0.554 -13.270 1.00 95.69 81 LEU A N 1
ATOM 653 C CA . LEU A 1 81 ? 3.285 0.322 -12.380 1.00 95.69 81 LEU A CA 1
ATOM 654 C C . LEU A 1 81 ? 4.518 1.065 -12.882 1.00 95.69 81 LEU A C 1
ATOM 656 O O . LEU A 1 81 ? 5.043 0.820 -13.968 1.00 95.69 81 LEU A O 1
ATOM 660 N N . LYS A 1 82 ? 5.039 1.945 -12.030 1.00 93.75 82 LYS A N 1
ATOM 661 C CA . LYS A 1 82 ? 6.279 2.666 -12.299 1.00 93.75 82 LYS A CA 1
ATOM 662 C C . LYS A 1 82 ? 7.131 2.720 -11.048 1.00 93.75 82 LYS A C 1
ATOM 664 O O . LYS A 1 82 ? 6.770 3.377 -10.074 1.00 93.75 82 LYS A O 1
ATOM 669 N N . LYS A 1 83 ? 8.304 2.089 -11.090 1.00 94.88 83 LYS A N 1
ATOM 670 C CA . LYS A 1 83 ? 9.293 2.264 -10.027 1.00 94.88 83 LYS A CA 1
ATOM 671 C C . LYS A 1 83 ? 9.734 3.727 -9.979 1.00 94.88 83 LYS A C 1
ATOM 673 O O . LYS A 1 83 ? 10.158 4.282 -10.993 1.00 94.88 83 LYS A O 1
ATOM 678 N N . ILE A 1 84 ? 9.625 4.334 -8.804 1.00 94.56 84 ILE A N 1
ATOM 679 C CA . ILE A 1 84 ? 10.135 5.684 -8.532 1.00 94.56 84 ILE A CA 1
ATOM 680 C C . ILE A 1 84 ? 11.421 5.606 -7.711 1.00 94.56 84 ILE A C 1
ATOM 682 O O . ILE A 1 84 ? 11.707 4.569 -7.093 1.00 94.56 84 ILE A O 1
ATOM 686 N N . THR A 1 85 ? 12.209 6.683 -7.701 1.00 94.38 85 THR A N 1
ATOM 687 C CA . THR A 1 85 ? 13.459 6.688 -6.930 1.00 94.38 85 THR A CA 1
ATOM 688 C C . THR A 1 85 ? 13.184 6.729 -5.419 1.00 94.38 85 THR A C 1
ATOM 690 O O . THR A 1 85 ? 12.099 7.139 -4.987 1.00 94.38 85 THR A O 1
ATOM 693 N N . PRO A 1 86 ? 14.146 6.313 -4.574 1.00 94.25 86 PRO A N 1
ATOM 694 C CA . PRO A 1 86 ? 14.018 6.444 -3.124 1.00 94.25 86 PRO A CA 1
ATOM 695 C C . PRO A 1 86 ? 13.754 7.884 -2.660 1.00 94.25 86 PRO A C 1
ATOM 697 O O . PRO A 1 86 ? 12.971 8.083 -1.734 1.00 94.25 86 PRO A O 1
ATOM 700 N N . GLU A 1 87 ? 14.361 8.876 -3.315 1.00 96.44 87 GLU A N 1
ATOM 701 C CA . GLU A 1 87 ? 14.190 10.301 -3.012 1.00 96.44 87 GLU A CA 1
ATOM 702 C C . GLU A 1 87 ? 12.772 10.775 -3.343 1.00 96.44 87 GLU A C 1
ATOM 704 O O . GLU A 1 87 ? 12.129 11.415 -2.513 1.00 96.44 87 GLU A O 1
ATOM 709 N N . GLU A 1 88 ? 12.252 10.415 -4.520 1.00 96.06 88 GLU A N 1
ATOM 710 C CA . GLU A 1 88 ? 10.867 10.714 -4.903 1.00 96.06 88 GLU A CA 1
ATOM 711 C C . GLU A 1 88 ? 9.878 10.067 -3.923 1.00 96.06 88 GLU A C 1
ATOM 713 O O . GLU A 1 88 ? 8.962 10.723 -3.427 1.00 96.06 88 GLU A O 1
ATOM 718 N N . ASN A 1 89 ? 10.100 8.798 -3.571 1.00 95.56 89 ASN A N 1
ATOM 719 C CA . ASN A 1 89 ? 9.254 8.075 -2.623 1.00 95.56 89 ASN A CA 1
ATOM 720 C C . ASN A 1 89 ? 9.294 8.695 -1.216 1.00 95.56 89 ASN A C 1
ATOM 722 O O . ASN A 1 89 ? 8.277 8.713 -0.526 1.00 95.56 89 ASN A O 1
ATOM 726 N N . ALA A 1 90 ? 10.446 9.216 -0.780 1.00 96.81 90 ALA A N 1
ATOM 727 C CA . ALA A 1 90 ? 10.566 9.916 0.496 1.00 96.81 90 ALA A CA 1
ATOM 728 C C . ALA A 1 90 ? 9.709 11.192 0.518 1.00 96.81 90 ALA A C 1
ATOM 730 O O . ALA A 1 90 ? 8.930 11.376 1.451 1.00 96.81 90 ALA A O 1
ATOM 731 N N . VAL A 1 91 ? 9.761 12.002 -0.545 1.00 97.81 91 VAL A N 1
ATOM 732 C CA . VAL A 1 91 ? 8.920 13.205 -0.684 1.00 97.81 91 VAL A CA 1
ATOM 733 C C . VAL A 1 91 ? 7.431 12.844 -0.675 1.00 97.81 91 VAL A C 1
ATOM 735 O O . VAL A 1 91 ? 6.644 13.468 0.034 1.00 97.81 91 VAL A O 1
ATOM 738 N N . MET A 1 92 ? 7.030 11.795 -1.401 1.00 97.25 92 MET A N 1
ATOM 739 C CA . MET A 1 92 ? 5.633 11.339 -1.405 1.00 97.25 92 MET A CA 1
ATOM 740 C C . MET A 1 92 ? 5.179 10.815 -0.036 1.00 97.25 92 MET A C 1
ATOM 742 O O . MET A 1 92 ? 4.012 10.968 0.323 1.00 97.25 92 MET A O 1
ATOM 746 N N . ARG A 1 93 ? 6.076 10.209 0.752 1.00 97.25 93 ARG A N 1
ATOM 747 C CA . ARG A 1 93 ? 5.781 9.766 2.124 1.00 97.25 93 ARG A CA 1
ATOM 748 C C . ARG A 1 93 ? 5.611 10.933 3.091 1.00 97.25 93 ARG A C 1
ATOM 750 O O . ARG A 1 93 ? 4.731 10.862 3.946 1.00 97.25 93 ARG A O 1
ATOM 757 N N . GLU A 1 94 ? 6.414 11.985 2.959 1.00 97.94 94 GLU A N 1
ATOM 758 C CA . GLU A 1 94 ? 6.245 13.218 3.739 1.00 97.94 94 GLU A CA 1
ATOM 759 C C . GLU A 1 94 ? 4.898 13.874 3.421 1.00 97.94 94 GLU A C 1
ATOM 761 O O . GLU A 1 94 ? 4.103 14.133 4.322 1.00 97.94 94 GLU A O 1
ATOM 766 N N . GLU A 1 95 ? 4.575 14.016 2.134 1.00 97.94 95 GLU A N 1
ATOM 767 C CA . GLU A 1 95 ? 3.273 14.527 1.700 1.00 97.94 95 GLU A CA 1
ATOM 768 C C . GLU A 1 95 ? 2.111 13.671 2.234 1.00 97.94 95 GLU A C 1
ATOM 770 O O . GLU A 1 95 ? 1.082 14.198 2.669 1.00 97.94 95 GLU A O 1
ATOM 775 N N . PHE A 1 96 ? 2.261 12.343 2.220 1.00 98.25 96 PHE A N 1
ATOM 776 C CA . PHE A 1 96 ? 1.257 11.440 2.770 1.00 98.25 96 PHE A CA 1
ATOM 777 C C . PHE A 1 96 ? 1.052 11.670 4.265 1.00 98.25 96 PHE A C 1
ATOM 779 O O . PHE A 1 96 ? -0.091 11.734 4.714 1.00 98.25 96 PHE A O 1
ATOM 786 N N . ALA A 1 97 ? 2.136 11.813 5.032 1.00 97.81 97 ALA A N 1
ATOM 787 C CA . ALA A 1 97 ? 2.068 12.049 6.469 1.00 97.81 97 ALA A CA 1
ATOM 788 C C . ALA A 1 97 ? 1.261 13.316 6.796 1.00 97.81 97 ALA A C 1
ATOM 790 O O . ALA A 1 97 ? 0.414 13.273 7.692 1.00 97.81 97 ALA A O 1
ATOM 791 N N . ASP A 1 98 ? 1.443 14.383 6.015 1.00 98.00 98 ASP A N 1
ATOM 792 C CA . ASP A 1 98 ? 0.707 15.643 6.161 1.00 98.00 98 ASP A CA 1
ATOM 793 C C . ASP A 1 98 ? -0.777 15.514 5.781 1.00 98.00 98 ASP A C 1
ATOM 795 O O . ASP A 1 98 ? -1.654 16.099 6.423 1.00 98.00 98 ASP A O 1
ATOM 799 N N . LYS A 1 99 ? -1.088 14.740 4.733 1.00 97.88 99 LYS A N 1
ATOM 800 C CA . LYS A 1 99 ? -2.454 14.609 4.193 1.00 97.88 99 LYS A CA 1
ATOM 801 C C . LYS A 1 99 ? -3.266 13.468 4.803 1.00 97.88 99 LYS A C 1
ATOM 803 O O . LYS A 1 99 ? -4.479 13.424 4.595 1.00 97.88 99 LYS A O 1
ATOM 808 N N . LYS A 1 100 ? -2.648 12.562 5.563 1.00 98.12 100 LYS A N 1
ATOM 809 C CA . LYS A 1 100 ? -3.242 11.286 5.999 1.00 98.12 100 LYS A CA 1
ATOM 810 C C . LYS A 1 100 ? -4.639 11.423 6.607 1.00 98.12 100 LYS A C 1
ATOM 812 O O . LYS A 1 100 ? -5.563 10.739 6.180 1.00 98.12 100 LYS A O 1
ATOM 817 N N . GLU A 1 101 ? -4.828 12.338 7.557 1.00 98.25 101 GLU A N 1
ATOM 818 C CA . GLU A 1 101 ? -6.128 12.519 8.228 1.00 98.25 101 GLU A CA 1
ATOM 819 C C . GLU A 1 101 ? -7.205 13.120 7.311 1.00 98.25 101 GLU A C 1
ATOM 821 O O . GLU A 1 101 ? -8.400 12.897 7.491 1.00 98.25 101 GLU A O 1
ATOM 826 N N . MET A 1 102 ? -6.809 13.888 6.296 1.00 98.50 102 MET A N 1
ATOM 827 C CA . MET A 1 102 ? -7.729 14.370 5.264 1.00 98.50 102 MET A CA 1
ATOM 828 C C . MET A 1 102 ? -8.134 13.245 4.310 1.00 98.50 102 MET A C 1
ATOM 830 O O . MET A 1 102 ? -9.310 13.131 3.970 1.00 98.50 102 MET A O 1
ATOM 834 N N . LEU A 1 103 ? -7.175 12.406 3.908 1.00 98.69 103 LEU A N 1
ATOM 835 C CA . LEU A 1 103 ? -7.420 11.276 3.013 1.00 98.69 103 LEU A CA 1
ATOM 836 C C . LEU A 1 103 ? -8.337 10.239 3.663 1.00 98.69 103 LEU A C 1
ATOM 838 O O . LEU A 1 103 ? -9.272 9.787 3.010 1.00 98.69 103 LEU A O 1
ATOM 842 N N . LYS A 1 104 ? -8.130 9.933 4.950 1.00 98.62 104 LYS A N 1
ATOM 843 C CA . LYS A 1 104 ? -9.012 9.045 5.723 1.00 98.62 104 LYS A CA 1
ATOM 844 C C . LYS A 1 104 ? -10.444 9.574 5.768 1.00 98.62 104 LYS A C 1
ATOM 846 O O . LYS A 1 104 ? -11.348 8.853 5.379 1.00 98.62 104 LYS A O 1
ATOM 851 N N . ARG A 1 105 ? -10.651 10.852 6.108 1.00 98.56 105 ARG A N 1
ATOM 852 C CA . ARG A 1 105 ? -11.996 11.465 6.089 1.00 98.56 105 ARG A CA 1
ATOM 853 C C . ARG A 1 105 ? -12.650 11.419 4.710 1.00 98.56 105 ARG A C 1
ATOM 855 O O . ARG A 1 105 ? -13.813 11.067 4.585 1.00 98.56 105 ARG A O 1
ATOM 862 N N . SER A 1 106 ? -11.885 11.714 3.661 1.00 98.56 106 SER A N 1
ATOM 863 C CA . SER A 1 106 ? -12.392 11.650 2.283 1.00 98.56 106 SER A CA 1
ATOM 864 C C . SER A 1 106 ? -12.755 10.215 1.878 1.00 98.56 106 SER A C 1
ATOM 866 O O . SER A 1 106 ? -13.715 9.997 1.139 1.00 98.56 106 SER A O 1
ATOM 868 N N . TRP A 1 107 ? -11.997 9.225 2.359 1.00 98.62 107 TRP A N 1
ATOM 869 C CA . TRP A 1 107 ? -12.315 7.809 2.195 1.00 98.62 107 TRP A CA 1
ATOM 870 C C . TRP A 1 107 ? -13.604 7.444 2.944 1.00 98.62 107 TRP A C 1
ATOM 872 O O . TRP A 1 107 ? -14.460 6.780 2.363 1.00 98.62 107 TRP A O 1
ATOM 882 N N . GLU A 1 108 ? -13.787 7.922 4.179 1.00 98.56 108 GLU A N 1
ATOM 883 C CA . GLU A 1 108 ? -14.997 7.672 4.975 1.00 98.56 108 GLU A CA 1
ATOM 884 C C . GLU A 1 108 ? -16.246 8.245 4.298 1.00 98.56 108 GLU A C 1
ATOM 886 O O . GLU A 1 108 ? -17.257 7.557 4.162 1.00 98.56 108 GLU A O 1
ATOM 891 N N . GLU A 1 109 ? -16.157 9.484 3.808 1.00 98.38 109 GLU A N 1
ATOM 892 C CA . GLU A 1 109 ? -17.227 10.166 3.073 1.00 98.38 109 GLU A CA 1
ATOM 893 C C . GLU A 1 109 ? -17.594 9.430 1.778 1.00 98.38 109 GLU A C 1
ATOM 895 O O . GLU A 1 109 ? -18.774 9.233 1.489 1.00 98.38 109 GLU A O 1
ATOM 900 N N . THR A 1 110 ? -16.590 8.988 1.013 1.00 98.00 110 THR A N 1
ATOM 901 C CA . THR A 1 110 ? -16.800 8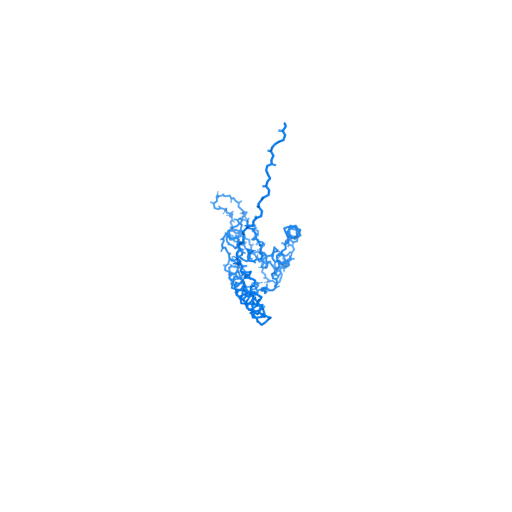.298 -0.271 1.00 98.00 110 THR A CA 1
ATOM 902 C C . THR A 1 110 ? -17.454 6.931 -0.079 1.00 98.00 110 THR A C 1
ATOM 904 O O . THR A 1 110 ? -18.306 6.536 -0.874 1.00 98.00 110 THR A O 1
ATOM 907 N N . ASN A 1 111 ? -17.071 6.211 0.977 1.00 97.50 111 ASN A N 1
ATOM 908 C CA . ASN A 1 111 ? -17.543 4.851 1.236 1.00 97.50 111 ASN A CA 1
ATOM 909 C C . ASN A 1 111 ? -18.740 4.791 2.197 1.00 97.50 111 ASN A C 1
ATOM 911 O O . ASN A 1 111 ? -19.295 3.714 2.411 1.00 97.50 111 ASN A O 1
ATOM 915 N N . GLY A 1 112 ? -19.137 5.921 2.795 1.00 97.75 112 GLY A N 1
ATOM 916 C CA . GLY A 1 112 ? -20.189 5.972 3.812 1.00 97.75 112 GLY A CA 1
ATOM 917 C C . GLY A 1 112 ? -19.886 5.098 5.034 1.00 97.75 112 GLY A C 1
ATOM 918 O O . GLY A 1 112 ? -20.810 4.551 5.638 1.00 97.75 112 GLY A O 1
ATOM 919 N N . ARG A 1 113 ? -18.601 4.917 5.365 1.00 96.81 113 ARG A N 1
ATOM 920 C CA . ARG A 1 113 ? -18.109 4.004 6.407 1.00 96.81 113 ARG A CA 1
ATOM 921 C C . ARG A 1 113 ? -17.049 4.707 7.245 1.00 96.81 113 ARG A C 1
ATOM 923 O O . ARG A 1 113 ? -16.149 5.313 6.684 1.00 96.81 113 ARG A O 1
ATOM 930 N N . GLU A 1 114 ? -17.131 4.591 8.566 1.00 97.69 114 GLU A N 1
ATOM 931 C CA . GLU A 1 114 ? -16.084 5.093 9.464 1.00 97.69 114 GLU A CA 1
ATOM 932 C C . GLU A 1 114 ? -14.775 4.307 9.295 1.00 97.69 114 GLU A C 1
ATOM 934 O O . GLU A 1 114 ? -14.784 3.105 9.015 1.00 97.69 114 GLU A O 1
ATOM 939 N N . TRP A 1 115 ? -13.642 4.977 9.490 1.00 98.38 115 TRP A N 1
ATOM 940 C CA . TRP A 1 115 ? -12.330 4.354 9.441 1.00 98.38 115 TRP A CA 1
ATOM 941 C C . TRP A 1 115 ? -12.185 3.380 10.621 1.00 98.38 115 TRP A C 1
ATOM 943 O O . TRP A 1 115 ? -12.357 3.797 11.772 1.00 98.38 115 TRP A O 1
ATOM 953 N N . PRO A 1 116 ? -11.863 2.094 10.379 1.00 97.88 116 PRO A N 1
ATOM 954 C CA . PRO A 1 116 ? -11.747 1.101 11.439 1.00 97.88 116 PRO A CA 1
ATOM 955 C C . PRO A 1 116 ? -10.736 1.494 12.520 1.00 97.88 116 PRO A C 1
ATOM 957 O O . PRO A 1 116 ? -9.657 2.031 12.242 1.00 97.88 116 PRO A O 1
ATOM 960 N N . LYS A 1 117 ? -11.088 1.193 13.772 1.00 97.94 117 LYS A N 1
ATOM 961 C CA . LYS A 1 117 ? -10.277 1.452 14.965 1.00 97.94 117 LYS A CA 1
ATOM 962 C C . LYS A 1 117 ? -10.065 0.169 15.751 1.00 97.94 117 LYS A C 1
ATOM 964 O O . LYS A 1 117 ? -10.950 -0.681 15.811 1.00 97.94 117 LYS A O 1
ATOM 969 N N . TYR A 1 118 ? -8.921 0.060 16.417 1.00 98.00 118 TYR A N 1
ATOM 970 C CA . TYR A 1 118 ? -8.640 -1.085 17.278 1.00 98.00 118 TYR A CA 1
ATOM 971 C C . TYR A 1 118 ? -9.510 -1.067 18.533 1.00 98.00 118 TYR A C 1
ATOM 973 O O . TYR A 1 118 ? -9.532 -0.080 19.266 1.00 98.00 118 TYR A O 1
ATOM 981 N N . GLY A 1 119 ? -10.168 -2.191 18.819 1.00 97.44 119 GLY A N 1
ATOM 982 C CA . GLY A 1 119 ? -10.899 -2.406 20.074 1.00 97.44 119 GLY A CA 1
ATOM 983 C C . GLY A 1 119 ? -10.032 -2.899 21.240 1.00 97.44 119 GLY A C 1
ATOM 984 O O . GLY A 1 119 ? -10.569 -3.231 22.288 1.00 97.44 119 GLY A O 1
ATOM 985 N N . HIS A 1 120 ? -8.718 -3.029 21.049 1.00 96.88 120 HIS A N 1
ATOM 986 C CA . HIS A 1 120 ? -7.756 -3.452 22.068 1.00 96.88 120 HIS A CA 1
ATOM 987 C C . HIS A 1 120 ? -6.340 -2.982 21.702 1.00 96.88 120 HIS A C 1
ATOM 989 O O . HIS A 1 120 ? -6.077 -2.598 20.563 1.00 96.88 120 HIS A O 1
ATOM 995 N N . ASP A 1 121 ? -5.424 -3.025 22.668 1.00 98.12 121 ASP A N 1
ATOM 996 C CA . ASP A 1 121 ? -3.995 -2.823 22.424 1.00 98.12 121 ASP A CA 1
ATOM 997 C C . ASP A 1 121 ? -3.430 -3.953 21.546 1.00 98.12 121 ASP A C 1
ATOM 999 O O . ASP A 1 121 ? -3.620 -5.135 21.834 1.00 98.12 121 ASP A O 1
ATOM 1003 N N . VAL A 1 122 ? -2.692 -3.593 20.495 1.00 96.50 122 VAL A N 1
ATOM 1004 C CA . VAL A 1 122 ? -2.059 -4.532 19.559 1.00 96.50 122 VAL A CA 1
ATOM 1005 C C . VAL A 1 122 ? -0.561 -4.572 19.813 1.00 96.50 122 VAL A C 1
ATOM 1007 O O . VAL A 1 122 ? 0.094 -3.528 19.886 1.00 96.50 122 VAL A O 1
ATOM 1010 N N . TYR A 1 123 ? -0.003 -5.778 19.887 1.00 94.25 123 TYR A N 1
ATOM 1011 C CA . TYR A 1 123 ? 1.411 -6.020 20.164 1.00 94.25 123 TYR A CA 1
ATOM 1012 C C . TYR A 1 123 ? 2.092 -6.734 18.992 1.00 94.25 123 TYR A C 1
ATOM 1014 O O . TYR A 1 123 ? 1.474 -7.537 18.298 1.00 94.25 123 TYR A O 1
ATOM 1022 N N . SER A 1 124 ? 3.378 -6.459 18.775 1.00 90.06 124 SER A N 1
ATOM 1023 C CA . SER A 1 124 ? 4.202 -7.234 17.845 1.00 90.06 124 SER A CA 1
ATOM 1024 C C . SER A 1 124 ? 4.523 -8.623 18.406 1.00 90.06 124 SER A C 1
ATOM 1026 O O . SER A 1 124 ? 4.358 -8.877 19.601 1.00 90.06 124 SER A O 1
ATOM 1028 N N . ALA A 1 125 ? 5.080 -9.509 17.572 1.00 86.69 125 ALA A N 1
ATOM 1029 C CA . ALA A 1 125 ? 5.520 -10.846 17.991 1.00 86.69 125 ALA A CA 1
ATOM 1030 C C . ALA A 1 125 ? 6.526 -10.829 19.163 1.00 86.69 125 ALA A C 1
ATOM 1032 O O . ALA A 1 125 ? 6.564 -11.759 19.964 1.00 86.69 125 ALA A O 1
ATOM 1033 N N . ASN A 1 126 ? 7.305 -9.749 19.296 1.00 88.81 126 ASN A N 1
ATOM 1034 C CA . ASN A 1 126 ? 8.269 -9.558 20.385 1.00 88.81 126 ASN A CA 1
ATOM 1035 C C . ASN A 1 126 ? 7.646 -8.917 21.644 1.00 88.81 126 ASN A C 1
ATOM 1037 O O . ASN A 1 126 ? 8.370 -8.564 22.571 1.00 88.81 126 ASN A O 1
ATOM 1041 N N . GLY A 1 127 ? 6.321 -8.733 21.679 1.00 91.50 127 GLY A N 1
ATOM 1042 C CA . GLY A 1 127 ? 5.591 -8.166 22.815 1.00 91.50 127 GLY A CA 1
ATOM 1043 C C . GLY A 1 127 ? 5.628 -6.638 22.909 1.00 91.50 127 GLY A C 1
ATOM 1044 O O . GLY A 1 127 ? 5.225 -6.084 23.930 1.00 91.50 127 GLY A O 1
ATOM 1045 N N . ASN A 1 128 ? 6.092 -5.933 21.872 1.00 93.88 128 ASN A N 1
ATOM 1046 C CA . ASN A 1 128 ? 6.094 -4.468 21.865 1.00 93.88 128 ASN A CA 1
ATOM 1047 C C . ASN A 1 128 ? 4.710 -3.942 21.489 1.00 93.88 128 ASN A C 1
ATOM 1049 O O . ASN A 1 128 ? 4.155 -4.370 20.482 1.00 93.88 128 ASN A O 1
ATOM 1053 N N . LEU A 1 129 ? 4.178 -2.985 22.250 1.00 95.56 129 LEU A N 1
ATOM 1054 C CA . LEU A 1 129 ? 2.933 -2.298 21.902 1.00 95.56 129 LEU A CA 1
ATOM 1055 C C . LEU A 1 129 ? 3.116 -1.531 20.585 1.00 95.56 129 LEU A C 1
ATOM 1057 O O . LEU A 1 129 ? 3.940 -0.618 20.517 1.00 95.56 129 LEU A O 1
ATOM 1061 N N . ILE A 1 130 ? 2.347 -1.889 19.557 1.00 95.31 130 ILE A N 1
ATOM 1062 C CA . ILE A 1 130 ? 2.404 -1.259 18.231 1.00 95.31 130 ILE A CA 1
ATOM 1063 C C . ILE A 1 130 ? 1.204 -0.355 17.963 1.00 95.31 130 ILE A C 1
ATOM 1065 O O . ILE A 1 130 ? 1.372 0.683 17.324 1.00 95.31 130 ILE A O 1
ATOM 1069 N N . ARG A 1 131 ? 0.012 -0.671 18.475 1.00 96.88 131 ARG A N 1
ATOM 1070 C CA . ARG A 1 131 ? -1.165 0.212 18.404 1.00 96.88 131 ARG A CA 1
ATOM 1071 C C . ARG A 1 131 ? -1.899 0.179 19.735 1.00 96.88 131 ARG A C 1
ATOM 1073 O O . ARG A 1 131 ? -1.956 -0.864 20.373 1.00 96.88 131 ARG A O 1
ATOM 1080 N N . LYS A 1 132 ? -2.438 1.322 20.153 1.00 97.88 132 LYS A N 1
ATOM 1081 C CA . LYS A 1 132 ? -3.297 1.405 21.339 1.00 97.88 132 LYS A CA 1
ATOM 1082 C C . LYS A 1 132 ? -4.752 1.189 20.957 1.00 97.88 132 LYS A C 1
ATOM 1084 O O . LYS A 1 132 ? -5.140 1.581 19.854 1.00 97.88 132 LYS A O 1
ATOM 1089 N N . GLU A 1 133 ? -5.553 0.694 21.888 1.00 97.81 133 GLU A N 1
ATOM 1090 C CA . GLU A 1 133 ? -7.012 0.748 21.782 1.00 97.81 133 GLU A CA 1
ATOM 1091 C C . GLU A 1 133 ? -7.483 2.159 21.369 1.00 97.81 133 GLU A C 1
ATOM 1093 O O . GLU A 1 133 ? -6.954 3.180 21.822 1.00 97.81 133 GLU A O 1
ATOM 1098 N N . GLY A 1 134 ? -8.445 2.218 20.448 1.00 97.69 134 GLY A N 1
ATOM 1099 C CA . GLY A 1 134 ? -8.985 3.449 19.869 1.00 97.69 134 GLY A CA 1
ATOM 1100 C C . GLY A 1 134 ? -8.127 4.082 18.769 1.00 97.69 134 GLY A C 1
ATOM 1101 O O . GLY A 1 134 ? -8.583 5.028 18.118 1.00 97.69 134 GLY A O 1
ATOM 1102 N N . SER A 1 135 ? -6.912 3.575 18.528 1.00 97.81 135 SER A N 1
ATOM 1103 C CA . SER A 1 135 ? -6.098 4.006 17.385 1.00 97.81 135 SER A CA 1
ATOM 1104 C C . SER A 1 135 ? -6.737 3.552 16.076 1.00 97.81 135 SER A C 1
ATOM 1106 O O . SER A 1 135 ? -7.383 2.508 16.018 1.00 97.81 135 SER A O 1
ATOM 1108 N N . ASP A 1 136 ? -6.517 4.322 15.018 1.00 97.81 136 ASP A N 1
ATOM 1109 C CA . ASP A 1 136 ? -6.938 3.944 13.673 1.00 97.81 136 ASP A CA 1
ATOM 1110 C C . ASP A 1 136 ? -6.121 2.778 13.134 1.00 97.81 136 ASP A C 1
ATOM 1112 O O . ASP A 1 136 ? -4.924 2.659 13.419 1.00 97.81 136 ASP A O 1
ATOM 1116 N N . TYR A 1 137 ? -6.763 1.973 12.293 1.00 97.69 137 TYR A N 1
ATOM 1117 C CA . TYR A 1 137 ? -6.072 1.041 11.415 1.00 97.69 137 TYR A CA 1
ATOM 1118 C C . TYR A 1 137 ? -5.102 1.793 10.506 1.00 97.69 137 TYR A C 1
ATOM 1120 O O . TYR A 1 137 ? -5.275 2.986 10.223 1.00 97.69 137 TYR A O 1
ATOM 1128 N N . ASP A 1 138 ? -4.074 1.094 10.037 1.00 96.62 138 ASP A N 1
ATOM 1129 C CA . ASP A 1 138 ? -3.063 1.709 9.195 1.00 96.62 138 ASP A CA 1
ATOM 1130 C C . ASP A 1 138 ? -3.649 2.046 7.825 1.00 96.62 138 ASP A C 1
ATOM 1132 O O . ASP A 1 138 ? -4.396 1.265 7.243 1.00 96.62 138 ASP A O 1
ATOM 1136 N N . ALA A 1 139 ? -3.296 3.214 7.294 1.00 97.12 139 ALA A N 1
ATOM 1137 C CA . ALA A 1 139 ? -3.627 3.571 5.924 1.00 97.12 139 ALA A CA 1
ATOM 1138 C C . ALA A 1 139 ? -2.564 2.981 4.993 1.00 97.12 139 ALA A C 1
ATOM 1140 O O . ALA A 1 139 ? -1.431 3.464 4.964 1.00 97.12 139 ALA A O 1
ATOM 1141 N N . HIS A 1 140 ? -2.939 1.933 4.264 1.00 97.31 140 HIS A N 1
ATOM 1142 C CA . HIS A 1 140 ? -2.090 1.266 3.285 1.00 97.31 140 HIS A CA 1
ATOM 1143 C C . HIS A 1 140 ? -2.508 1.680 1.873 1.00 97.31 140 HIS A C 1
ATOM 1145 O O . HIS A 1 140 ? -3.701 1.703 1.560 1.00 97.31 140 HIS A O 1
ATOM 1151 N N . HIS A 1 141 ? -1.545 1.999 1.008 1.00 98.00 141 HIS A N 1
ATOM 1152 C CA . HIS A 1 141 ? -1.845 2.343 -0.380 1.00 98.00 141 HIS A CA 1
ATOM 1153 C C . HIS A 1 141 ? -2.199 1.103 -1.206 1.00 98.00 141 HIS A C 1
ATOM 1155 O O . HIS A 1 141 ? -1.468 0.119 -1.177 1.00 98.00 141 HIS A O 1
ATOM 1161 N N . ILE A 1 142 ? -3.289 1.157 -1.973 1.00 98.06 142 ILE A N 1
ATOM 1162 C CA . ILE A 1 142 ? -3.736 0.056 -2.841 1.00 98.06 142 ILE A CA 1
ATOM 1163 C C . ILE A 1 142 ? -2.754 -0.140 -4.000 1.00 9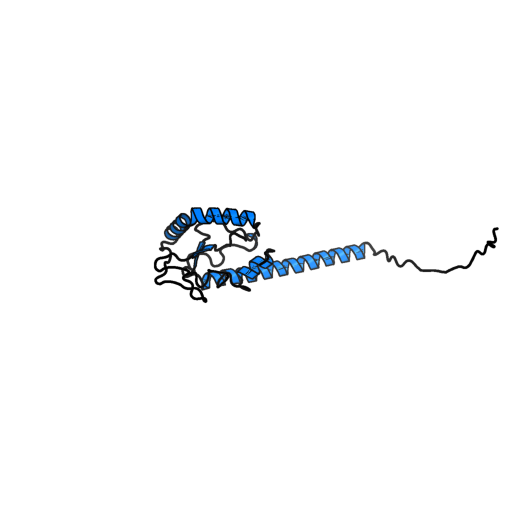8.06 142 ILE A C 1
ATOM 1165 O O . ILE A 1 142 ? -2.278 -1.247 -4.208 1.00 98.06 142 ILE A O 1
ATOM 1169 N N . GLN A 1 143 ? -2.409 0.925 -4.727 1.00 98.06 143 GLN A N 1
ATOM 1170 C CA . GLN A 1 143 ? -1.203 0.989 -5.549 1.00 98.06 143 GLN A CA 1
ATOM 1171 C C . GLN A 1 143 ? -0.072 1.563 -4.693 1.00 98.06 143 GLN A C 1
ATOM 1173 O O . GLN A 1 143 ? -0.188 2.709 -4.246 1.00 98.06 143 GLN A O 1
ATOM 1178 N N . PRO A 1 144 ? 1.033 0.833 -4.470 1.00 97.00 144 PRO A N 1
ATOM 1179 C CA . PRO A 1 144 ? 2.130 1.322 -3.644 1.00 97.00 144 PRO A CA 1
ATOM 1180 C C . PRO A 1 144 ? 2.748 2.621 -4.168 1.00 97.00 144 PRO A C 1
ATOM 1182 O O . PRO A 1 144 ? 3.028 2.739 -5.362 1.00 97.00 144 PRO A O 1
ATOM 1185 N N . LEU A 1 145 ? 3.064 3.561 -3.268 1.00 96.19 145 LEU A N 1
ATOM 1186 C CA . LEU A 1 145 ? 3.753 4.816 -3.623 1.00 96.19 145 LEU A CA 1
ATOM 1187 C C . LEU A 1 145 ? 5.047 4.563 -4.404 1.00 96.19 145 LEU A C 1
ATOM 1189 O O . LEU A 1 145 ? 5.260 5.123 -5.473 1.00 96.19 145 LEU A O 1
ATOM 1193 N N . GLY A 1 146 ? 5.867 3.625 -3.917 1.00 95.75 146 GLY A N 1
ATOM 1194 C CA . GLY A 1 146 ? 7.127 3.234 -4.552 1.00 95.75 146 GLY A CA 1
ATOM 1195 C C . GLY A 1 146 ? 6.981 2.589 -5.938 1.00 95.75 146 GLY A C 1
ATOM 1196 O O . GLY A 1 146 ? 8.000 2.265 -6.549 1.00 95.75 146 GLY A O 1
ATOM 1197 N N . MET A 1 147 ? 5.747 2.370 -6.403 1.00 96.75 147 MET A N 1
ATOM 1198 C CA . MET A 1 147 ? 5.386 1.750 -7.680 1.00 96.75 147 MET A CA 1
ATOM 1199 C C . MET A 1 147 ? 4.387 2.609 -8.481 1.00 96.75 147 MET A C 1
ATOM 1201 O O . MET A 1 147 ? 3.641 2.086 -9.308 1.00 96.75 147 MET A O 1
ATOM 1205 N N . GLY A 1 148 ? 4.363 3.925 -8.241 1.00 95.94 148 GLY A N 1
ATOM 1206 C CA . GLY A 1 148 ? 3.573 4.885 -9.023 1.00 95.94 148 GLY A CA 1
ATOM 1207 C C . GLY A 1 148 ? 2.209 5.235 -8.427 1.00 95.94 148 GLY A C 1
ATOM 1208 O O . GLY A 1 148 ? 1.489 6.054 -8.997 1.00 95.94 148 GLY A O 1
ATOM 1209 N N . GLY A 1 149 ? 1.864 4.665 -7.271 1.00 97.69 149 GLY A N 1
ATOM 1210 C CA . GLY A 1 149 ? 0.648 5.010 -6.548 1.00 97.69 149 GLY A CA 1
ATOM 1211 C C . GLY A 1 149 ? 0.637 6.453 -6.053 1.00 97.69 149 GLY A C 1
ATOM 1212 O O . GLY A 1 149 ? 1.680 7.052 -5.793 1.00 97.69 149 GLY A O 1
ATOM 1213 N N . LYS A 1 150 ? -0.562 7.015 -5.889 1.00 97.69 150 LYS A N 1
ATOM 1214 C CA . LYS A 1 150 ? -0.766 8.416 -5.493 1.00 97.69 150 LYS A CA 1
ATOM 1215 C C . LYS A 1 150 ? -1.313 8.550 -4.076 1.00 97.69 150 LYS A C 1
ATOM 1217 O O . LYS A 1 150 ? -1.969 7.647 -3.557 1.00 97.69 150 LYS A O 1
ATOM 1222 N N . ASN A 1 151 ? -1.100 9.721 -3.482 1.00 98.44 151 ASN A N 1
ATOM 1223 C CA . ASN A 1 151 ? -1.686 10.131 -2.204 1.00 98.44 151 ASN A CA 1
ATOM 1224 C C . ASN A 1 151 ? -3.143 10.585 -2.373 1.00 98.44 151 ASN A C 1
ATOM 1226 O O . ASN A 1 151 ? -3.464 11.763 -2.226 1.00 98.44 151 ASN A O 1
ATOM 1230 N N . GLU A 1 152 ? -4.020 9.641 -2.700 1.00 98.38 152 GLU A N 1
ATOM 1231 C CA . GLU A 1 152 ? -5.444 9.872 -2.958 1.00 98.38 152 GLU A CA 1
ATOM 1232 C C . GLU A 1 152 ? -6.298 8.967 -2.067 1.00 98.38 152 GLU A C 1
ATOM 1234 O O . GLU A 1 152 ? -5.902 7.844 -1.758 1.00 98.38 152 GLU A O 1
ATOM 1239 N N . SER A 1 153 ? -7.484 9.433 -1.661 1.00 98.19 153 SER A N 1
ATOM 1240 C CA . SER A 1 153 ? -8.376 8.653 -0.791 1.00 98.19 153 SER A CA 1
ATOM 1241 C C . SER A 1 153 ? -8.838 7.358 -1.457 1.00 98.19 153 SER A C 1
ATOM 1243 O O . SER A 1 153 ? -8.931 6.334 -0.796 1.00 98.19 153 SER A O 1
ATOM 1245 N N . ALA A 1 154 ? -9.049 7.376 -2.775 1.00 97.75 154 ALA A N 1
ATOM 1246 C CA . ALA A 1 154 ? -9.379 6.187 -3.560 1.00 97.75 154 ALA A CA 1
ATOM 1247 C C . ALA A 1 154 ? -8.222 5.173 -3.657 1.00 97.75 154 ALA A C 1
ATOM 1249 O O . ALA A 1 154 ? -8.453 4.022 -4.012 1.00 97.75 154 ALA A O 1
ATOM 1250 N N . ASN A 1 155 ? -6.990 5.589 -3.342 1.00 98.50 155 ASN A N 1
ATOM 1251 C CA . ASN A 1 155 ? -5.799 4.745 -3.389 1.00 98.50 155 ASN A CA 1
ATOM 1252 C C . ASN A 1 155 ? -5.327 4.306 -1.994 1.00 98.50 155 ASN A C 1
ATOM 1254 O O . ASN A 1 155 ? -4.201 3.839 -1.860 1.00 98.50 155 ASN A O 1
ATOM 1258 N N . ILE A 1 156 ? -6.145 4.447 -0.948 1.00 98.12 156 ILE A N 1
ATOM 1259 C CA . ILE A 1 156 ? -5.832 3.913 0.383 1.00 98.12 156 ILE A CA 1
ATOM 1260 C C . ILE A 1 156 ? -6.936 2.992 0.887 1.00 98.12 156 ILE A C 1
ATOM 1262 O O . ILE A 1 156 ? -8.108 3.148 0.554 1.00 98.12 156 ILE A O 1
ATOM 1266 N N . THR A 1 157 ? -6.549 2.039 1.725 1.00 97.50 157 THR A N 1
ATOM 1267 C CA . THR A 1 157 ? -7.464 1.150 2.437 1.00 97.50 157 THR A CA 1
ATOM 1268 C C . THR A 1 157 ? -6.995 0.963 3.883 1.00 97.50 157 THR A C 1
ATOM 1270 O O . THR A 1 157 ? -5.779 0.942 4.121 1.00 97.50 157 THR A O 1
ATOM 1273 N N . PRO A 1 158 ? -7.912 0.873 4.865 1.00 97.50 158 PRO A N 1
ATOM 1274 C CA . PRO A 1 158 ? -7.551 0.512 6.228 1.00 97.50 158 PRO A CA 1
ATOM 1275 C C . PRO A 1 158 ? -7.035 -0.927 6.291 1.00 97.50 158 PRO A C 1
ATOM 1277 O O . PRO A 1 158 ? -7.619 -1.847 5.708 1.00 97.50 158 PRO A O 1
ATOM 1280 N N . LEU A 1 159 ? -5.949 -1.119 7.035 1.00 96.62 159 LEU A N 1
ATOM 1281 C CA . LEU A 1 159 ? -5.303 -2.411 7.215 1.00 96.62 159 LEU A CA 1
ATOM 1282 C C . LEU A 1 159 ? -4.848 -2.599 8.670 1.00 96.62 159 LEU A C 1
ATOM 1284 O O . LEU A 1 159 ? -4.291 -1.682 9.279 1.00 96.62 159 LEU A O 1
ATOM 1288 N N . ASP A 1 160 ? -5.093 -3.784 9.237 1.00 96.06 160 ASP A N 1
ATOM 1289 C CA . ASP A 1 160 ? -4.638 -4.119 10.593 1.00 96.06 160 ASP A CA 1
ATOM 1290 C C . ASP A 1 160 ? -3.096 -4.160 10.628 1.00 96.06 160 ASP A C 1
ATOM 1292 O O . ASP A 1 160 ? -2.432 -4.714 9.747 1.00 96.06 160 ASP A O 1
ATOM 1296 N N . ALA A 1 161 ? -2.501 -3.583 11.669 1.00 94.31 161 ALA A N 1
ATOM 1297 C CA . ALA A 1 161 ? -1.065 -3.521 11.884 1.00 94.31 161 ALA A CA 1
ATOM 1298 C C . ALA A 1 161 ? -0.441 -4.925 11.968 1.00 94.31 161 ALA A C 1
ATOM 1300 O O . ALA A 1 161 ? 0.691 -5.119 11.529 1.00 94.31 161 ALA A O 1
ATOM 1301 N N . GLN A 1 162 ? -1.167 -5.939 12.438 1.00 91.56 162 GLN A N 1
ATOM 1302 C CA . GLN A 1 162 ? -0.731 -7.339 12.450 1.00 91.56 162 GLN A CA 1
ATOM 1303 C C . GLN A 1 162 ? -0.476 -7.910 11.047 1.00 91.56 162 GLN A C 1
ATOM 1305 O O . GLN A 1 162 ? 0.276 -8.872 10.907 1.00 91.56 162 GLN A O 1
ATOM 1310 N N . VAL A 1 163 ? -1.043 -7.306 9.999 1.00 92.62 163 VAL A N 1
ATOM 1311 C CA . VAL A 1 163 ? -0.829 -7.711 8.599 1.00 92.62 163 VAL A CA 1
ATOM 1312 C C . VAL A 1 163 ? -0.203 -6.605 7.741 1.00 92.62 163 VAL A C 1
ATOM 1314 O O . VAL A 1 163 ? -0.154 -6.740 6.518 1.00 92.62 163 VAL A O 1
ATOM 1317 N N . HIS A 1 164 ? 0.304 -5.539 8.365 1.00 92.62 164 HIS A N 1
ATOM 1318 C CA . HIS A 1 164 ? 0.871 -4.375 7.674 1.00 92.62 164 HIS A CA 1
ATOM 1319 C C . HIS A 1 164 ? 2.195 -3.863 8.265 1.00 92.62 164 HIS A C 1
ATOM 1321 O O . HIS A 1 164 ? 3.079 -3.428 7.528 1.00 92.62 164 HIS A O 1
ATOM 1327 N N . TYR A 1 165 ? 2.339 -3.893 9.592 1.00 84.94 165 TYR A N 1
ATOM 1328 C CA . TYR A 1 165 ? 3.512 -3.388 10.310 1.00 84.94 165 TYR A CA 1
ATOM 1329 C C . TYR A 1 165 ? 4.797 -4.141 9.913 1.00 84.94 165 TYR A C 1
ATOM 1331 O O . TYR A 1 165 ? 4.719 -5.239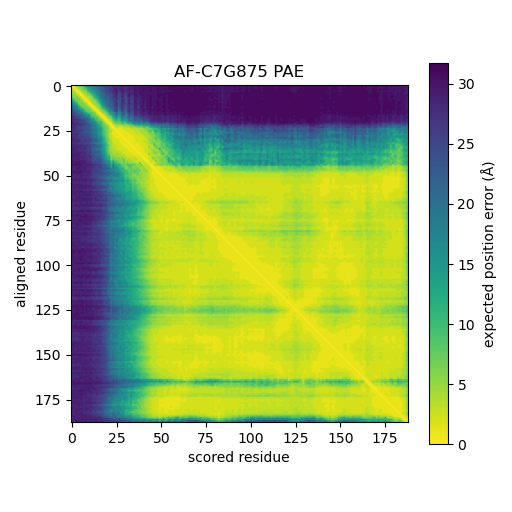 9.396 1.00 84.94 165 TYR A O 1
ATOM 1339 N N . ASP A 1 166 ? 5.977 -3.549 10.123 1.00 78.75 166 ASP A N 1
ATOM 1340 C CA . ASP A 1 166 ? 7.311 -4.197 10.136 1.00 78.75 166 ASP A CA 1
ATOM 1341 C C . ASP A 1 166 ? 7.540 -5.387 9.179 1.00 78.75 166 ASP A C 1
ATOM 1343 O O . ASP A 1 166 ? 7.941 -6.472 9.595 1.00 78.75 166 ASP A O 1
ATOM 1347 N N . LYS A 1 167 ? 7.270 -5.182 7.882 1.00 81.38 167 LYS A N 1
ATOM 1348 C CA . LYS A 1 167 ? 7.493 -6.188 6.828 1.00 81.38 167 LYS A CA 1
ATOM 1349 C C . LYS A 1 167 ? 6.818 -7.544 7.123 1.00 81.38 167 LYS A C 1
ATOM 1351 O O . LYS A 1 167 ? 7.380 -8.595 6.831 1.00 81.38 167 LYS A O 1
ATOM 1356 N N . GLN A 1 168 ? 5.618 -7.538 7.703 1.00 84.56 168 GLN A N 1
ATOM 1357 C CA . GLN A 1 168 ? 4.732 -8.708 7.798 1.00 84.56 168 GLN A CA 1
ATOM 1358 C C . GLN A 1 168 ? 3.482 -8.516 6.928 1.00 84.56 168 GLN A C 1
ATOM 1360 O O . GLN A 1 168 ? 3.241 -7.450 6.358 1.00 84.56 168 GLN A O 1
ATOM 1365 N N . GLY A 1 169 ? 2.691 -9.583 6.798 1.00 90.38 169 GLY A N 1
ATOM 1366 C CA . GLY A 1 169 ? 1.440 -9.583 6.045 1.00 90.38 169 GLY A CA 1
ATOM 1367 C C . GLY A 1 169 ? 1.624 -9.171 4.586 1.00 90.38 169 GLY A C 1
ATOM 1368 O O . GLY A 1 169 ? 2.282 -9.893 3.838 1.00 90.38 169 GLY A O 1
ATOM 1369 N N . VAL A 1 170 ? 1.015 -8.058 4.165 1.00 94.06 170 VAL A N 1
ATOM 1370 C CA . VAL A 1 170 ? 1.109 -7.569 2.772 1.00 94.06 170 VAL A CA 1
ATOM 1371 C C . VAL A 1 170 ? 2.536 -7.202 2.365 1.00 94.06 170 VAL A C 1
ATOM 1373 O O . VAL A 1 170 ? 2.846 -7.260 1.185 1.00 94.06 170 VAL A O 1
ATOM 1376 N N . HIS A 1 171 ? 3.408 -6.857 3.318 1.00 92.38 171 HIS A N 1
ATOM 1377 C CA . HIS A 1 171 ? 4.807 -6.488 3.070 1.00 92.38 171 HIS A CA 1
ATOM 1378 C C . HIS A 1 171 ? 5.804 -7.572 3.510 1.00 92.38 171 HIS A C 1
ATOM 1380 O O . HIS A 1 171 ? 6.988 -7.282 3.683 1.00 92.38 171 HIS A O 1
ATOM 1386 N N . ALA A 1 172 ? 5.338 -8.806 3.734 1.00 92.75 172 ALA A N 1
ATOM 1387 C CA . ALA A 1 172 ? 6.202 -9.925 4.099 1.00 92.75 172 ALA A CA 1
ATOM 1388 C C . ALA A 1 172 ? 7.225 -10.257 3.008 1.00 92.75 172 ALA A C 1
ATOM 1390 O O . ALA A 1 172 ? 6.946 -10.088 1.821 1.00 92.75 172 ALA A O 1
ATOM 1391 N N . ALA A 1 173 ? 8.376 -10.802 3.407 1.00 91.25 173 ALA A N 1
ATOM 1392 C CA . ALA A 1 173 ? 9.290 -11.442 2.463 1.00 91.25 173 ALA A CA 1
ATOM 1393 C C . ALA A 1 173 ? 8.533 -12.497 1.634 1.00 91.25 173 ALA A C 1
ATOM 1395 O O . ALA A 1 173 ? 7.629 -13.162 2.145 1.00 91.25 173 ALA A O 1
ATOM 1396 N N . ASP A 1 174 ? 8.863 -12.602 0.347 1.00 90.62 174 ASP A N 1
ATOM 1397 C CA . ASP A 1 174 ? 8.193 -13.471 -0.630 1.00 90.62 174 ASP A CA 1
ATOM 1398 C C . ASP A 1 174 ? 6.689 -13.210 -0.850 1.00 90.62 174 ASP A C 1
ATOM 1400 O O . ASP A 1 174 ? 6.035 -13.979 -1.567 1.00 90.62 174 ASP A O 1
ATOM 1404 N N . SER A 1 175 ? 6.126 -12.139 -0.276 1.00 95.25 175 SER A N 1
ATOM 1405 C CA . SER A 1 175 ? 4.751 -11.712 -0.555 1.00 95.25 175 SER A CA 1
ATOM 1406 C C . SER A 1 175 ? 4.588 -11.308 -2.026 1.00 95.25 175 SER A C 1
ATOM 1408 O O . SER A 1 175 ? 5.569 -10.953 -2.692 1.00 95.25 175 SER A O 1
ATOM 1410 N N . PRO A 1 176 ? 3.350 -11.293 -2.555 1.00 97.06 176 PRO A N 1
ATOM 1411 C CA . PRO A 1 176 ? 3.100 -10.748 -3.886 1.00 97.06 176 PRO A CA 1
ATOM 1412 C C . PRO A 1 176 ? 3.624 -9.315 -4.046 1.00 97.06 176 PRO A C 1
ATOM 1414 O O . PRO A 1 176 ? 4.179 -8.985 -5.088 1.00 97.06 176 PRO A O 1
ATOM 1417 N N . TYR A 1 177 ? 3.530 -8.491 -2.997 1.00 96.31 177 TYR A N 1
ATOM 1418 C CA . TYR A 1 177 ? 4.108 -7.147 -2.977 1.00 96.31 177 TYR A CA 1
ATOM 1419 C C . TYR A 1 177 ? 5.630 -7.160 -3.179 1.00 96.31 177 TYR A C 1
ATOM 1421 O O . TYR A 1 177 ? 6.137 -6.420 -4.020 1.00 96.31 177 TYR A O 1
ATOM 1429 N N . SER A 1 178 ? 6.368 -7.983 -2.423 1.00 94.94 178 SER A N 1
ATOM 1430 C CA . SER A 1 178 ? 7.834 -8.049 -2.535 1.00 94.94 178 SER A CA 1
ATOM 1431 C C . SER A 1 178 ? 8.261 -8.519 -3.921 1.00 94.94 178 SER A C 1
ATOM 1433 O O . SER A 1 178 ? 9.126 -7.904 -4.535 1.00 94.94 178 SER A O 1
ATOM 1435 N N . ARG A 1 179 ? 7.569 -9.516 -4.481 1.00 95.81 179 ARG A N 1
ATOM 1436 C CA . ARG A 1 179 ? 7.823 -9.980 -5.853 1.00 95.81 179 ARG A CA 1
ATOM 1437 C C . ARG A 1 179 ? 7.537 -8.898 -6.894 1.00 95.81 179 ARG A C 1
ATOM 1439 O O . ARG A 1 179 ? 8.342 -8.714 -7.799 1.00 95.81 179 ARG A O 1
ATOM 1446 N N . LEU A 1 180 ? 6.442 -8.139 -6.756 1.00 95.69 180 LEU A N 1
ATOM 1447 C CA . LEU A 1 180 ? 6.188 -6.974 -7.617 1.00 95.69 180 LEU A CA 1
ATOM 1448 C C . LEU A 1 180 ? 7.324 -5.953 -7.519 1.00 95.69 180 LEU A C 1
ATOM 1450 O O . LEU A 1 180 ? 7.782 -5.440 -8.538 1.00 95.69 180 LEU A O 1
ATOM 1454 N N . ASN A 1 181 ? 7.794 -5.667 -6.303 1.00 94.31 181 ASN A N 1
ATOM 1455 C CA . ASN A 1 181 ? 8.898 -4.739 -6.085 1.00 94.31 181 ASN A CA 1
ATOM 1456 C C . ASN A 1 181 ? 10.170 -5.196 -6.811 1.00 94.31 181 ASN A C 1
ATOM 1458 O O . ASN A 1 181 ? 10.775 -4.387 -7.511 1.00 94.31 181 ASN A O 1
ATOM 1462 N N . GLU A 1 182 ? 10.541 -6.469 -6.681 1.00 93.88 182 GLU A N 1
ATOM 1463 C CA . GLU A 1 182 ? 11.706 -7.072 -7.341 1.00 93.88 182 GLU A CA 1
ATOM 1464 C C . GLU A 1 182 ? 11.593 -7.036 -8.871 1.00 93.88 182 GLU A C 1
ATOM 1466 O O . GLU A 1 182 ? 12.531 -6.614 -9.549 1.00 93.88 182 GLU A O 1
ATOM 1471 N N . MET A 1 183 ? 10.433 -7.407 -9.427 1.00 93.69 183 MET A N 1
ATOM 1472 C CA . MET A 1 183 ? 10.192 -7.387 -10.877 1.00 93.69 183 MET A CA 1
ATOM 1473 C C . MET A 1 183 ? 10.318 -5.980 -11.477 1.00 93.69 183 MET A C 1
ATOM 1475 O O . MET A 1 183 ? 10.718 -5.831 -12.629 1.00 93.69 183 MET A O 1
ATOM 1479 N N . LEU A 1 184 ? 10.034 -4.942 -10.686 1.00 92.38 184 LEU A N 1
ATOM 1480 C CA . LEU A 1 184 ? 10.198 -3.536 -11.065 1.00 92.38 184 LEU A CA 1
ATOM 1481 C C . LEU A 1 184 ? 11.616 -2.989 -10.797 1.00 92.38 184 LEU A C 1
ATOM 1483 O O . LEU A 1 184 ? 11.838 -1.780 -10.892 1.00 92.38 184 LEU A O 1
ATOM 1487 N N . GLY A 1 185 ? 12.578 -3.848 -10.445 1.00 89.25 185 GLY A N 1
ATOM 1488 C CA . GLY A 1 185 ? 13.966 -3.471 -10.162 1.00 89.25 185 GLY A CA 1
ATOM 1489 C C . GLY A 1 185 ? 14.198 -2.925 -8.750 1.00 89.25 185 GLY A C 1
ATOM 1490 O O . GLY A 1 185 ? 15.201 -2.257 -8.498 1.00 89.25 185 GLY A O 1
ATOM 1491 N N . GLY A 1 186 ? 13.267 -3.164 -7.826 1.00 81.88 186 GLY A N 1
ATOM 1492 C CA . GLY A 1 186 ? 13.469 -2.928 -6.402 1.00 81.88 186 GLY A CA 1
ATOM 1493 C C . GLY A 1 186 ? 14.479 -3.909 -5.805 1.00 81.88 186 GLY A C 1
ATOM 1494 O O . GLY A 1 186 ? 14.575 -5.056 -6.228 1.00 81.88 186 GLY A O 1
ATOM 1495 N N . ILE A 1 187 ? 15.229 -3.439 -4.812 1.00 70.56 187 ILE A N 1
ATOM 1496 C CA . ILE A 1 187 ? 16.143 -4.249 -4.003 1.00 70.56 187 ILE A CA 1
ATOM 1497 C C . ILE A 1 187 ? 15.642 -4.152 -2.557 1.00 70.56 187 ILE A C 1
ATOM 1499 O O . ILE A 1 187 ? 15.276 -3.053 -2.124 1.00 70.56 187 ILE A O 1
ATOM 1503 N N . ASP A 1 188 ? 15.572 -5.288 -1.864 1.00 56.16 188 ASP A N 1
ATOM 1504 C CA . ASP A 1 188 ? 15.080 -5.413 -0.481 1.00 56.16 188 ASP A CA 1
ATOM 1505 C C . ASP A 1 188 ? 16.046 -4.902 0.603 1.00 56.16 188 ASP A C 1
ATOM 1507 O O . ASP A 1 188 ? 17.283 -4.956 0.393 1.00 56.16 188 ASP A O 1
#

Organism: NCBI:txid536231

Foldseek 3Di:
DDDDDDDDDDDDDDDDPDPPPPDPPVRVVVVVVVVVVVVVVVVVVLQVVLQVLLLQLLVLCLVQFPCNVLADSDNDDSVLWAADDPVQLVVQVVVLVVCVVVLQVVLCVVVVHHFDFAQAFDADPVGHGDDGGRHGADWDFCQHSSTNGHSHSNRTGGGHCCQVPDCHNSNPVVHSVVVSCVSNVHDD

pLDDT: mean 86.96, std 18.12, range [32.56, 98.69]

Sequence (188 aa):
MHLENGAKEITEIQGKKDVRQEFSAEALAKFDQILEDDKIEKTDNAEADLEKVLSQYFKDIKEKSECPDTFSDRPFEAYDLKKITPEENAVMREEFADKKEMLKRSWEETNGREWPKYGHDVYSANGNLIRKEGSDYDAHHIQPLGMGGKNESANITPLDAQVHYDKQGVHAADSPYSRLNEMLGGID

Radius of gyration: 30.3 Å; Cα contacts (8 Å, |Δi|>4): 206; chains: 1; bounding box: 106×39×68 Å

Nearest PDB structures (foldseek):
  8cm0-assembly1_AAA  TM=7.359E-01  e=1.748E-03  Serratia marcescens